Protein AF-Q8N9S3-2-F1 (afdb_monomer_lite)

Foldseek 3Di:
DADLFWDKDFDDWDDWDWDWDWDADPQDIDIWTWIWTKIKMWIATPPPRDIWIWIWTFHTPTPLDDLVRGDIDTGTDDDPRVVVSVVCVPVVSVVVSVVVVVVVVCVVPVVCVVVGDPPPDDDDDPPPPPDDDDDDDDDDDDDPPDDPQDKDKDKDKDKALDALQVVQCCQQPQVNVCQLLVFHKDHDNDAQDKIAGNPRQKIWGWNDDDRSAKTWIFIDGPPDPPPQTKIWIWGWDDDDSIIMIMIMITRHRPSCRVVVVCCCVPSNVVSNNVVVVVVVVVD

Secondary structure (DSSP, 8-state):
-B-SSEEEEEEEEEEEEEEEEEEEETTEEEEEEEEEEEEEEEEEETTT--EEEEEEEEEEEETTS-TTTS--EEEE-SSS-HHHHHHIIIIIHHHHHHHHHHHHHHHHHTTTTTTS---S------------------------------EEEEEEEEEESS-HHHHHHHHH-HHHHHHHHTS--EE--STT-EEEETTTTEEEEEEEEETTTEEEEEEEETTSPTT--EEEEEEEEEETTEEEEEEEEEEEEGGGHHHHHHIIIIIIIIHHHHHHHHHHH--

Radius of gyration: 23.9 Å; chains: 1; bounding box: 59×54×59 Å

pLDDT: mean 78.96, std 19.29, range [23.67, 98.44]

Sequence (283 aa):
MENEAGRCEISELKQVEGEASCNSRKGKLIFFYEWNIKLAWKGTVKESGAKHKGLIEIPSLSEENEINDTEVNVSKKKGDGEILKDLMRTTGTAKVREALGEYLKALKTEFTTGMILPTKAVATQELTLQRKLNENKLQASPVALGVRIPTVALHLTELFDTTVEQLYSIFTVKELVQKFSKSPAVLEAERGGKFQMFDGNISGEYVELVTNRKIIMKWRCRNWPEEHYATVELNFVPAPGQTELQLDCKGVPVCKEENMKFCWQKQHFEEIKGLLELTAQNA

Structure (mmCIF, N/CA/C/O backbone):
data_AF-Q8N9S3-2-F1
#
_entry.id   AF-Q8N9S3-2-F1
#
loop_
_atom_site.group_PDB
_atom_site.id
_atom_site.type_symbol
_atom_site.label_atom_id
_atom_site.label_alt_id
_atom_site.label_comp_id
_atom_site.label_asym_id
_atom_site.label_entity_id
_atom_site.label_seq_id
_atom_site.pdbx_PDB_ins_code
_atom_site.Cartn_x
_atom_site.Cartn_y
_atom_site.Cartn_z
_atom_site.occupancy
_atom_site.B_iso_or_equiv
_atom_site.auth_seq_id
_atom_site.auth_comp_id
_atom_site.auth_asym_id
_atom_site.auth_atom_id
_atom_site.pdbx_PDB_model_num
ATOM 1 N N . MET A 1 1 ? 27.860 20.503 -12.555 1.00 73.88 1 MET A N 1
ATOM 2 C CA . MET A 1 1 ? 28.766 19.451 -13.069 1.00 73.88 1 MET A CA 1
ATOM 3 C C . MET A 1 1 ? 29.205 19.826 -14.472 1.00 73.88 1 MET A C 1
ATOM 5 O O . MET A 1 1 ? 28.397 20.380 -15.206 1.00 73.88 1 MET A O 1
ATOM 9 N N . GLU A 1 2 ? 30.469 19.601 -14.816 1.00 76.62 2 GLU A N 1
ATOM 10 C CA . GLU A 1 2 ? 31.079 20.103 -16.052 1.00 76.62 2 GLU A CA 1
ATOM 11 C C . GLU A 1 2 ? 32.093 19.086 -16.584 1.00 76.62 2 GLU A C 1
ATOM 13 O O . GLU A 1 2 ? 32.853 18.518 -15.801 1.00 76.62 2 GLU A O 1
ATOM 18 N N . ASN A 1 3 ? 32.070 18.828 -17.889 1.00 76.25 3 ASN A N 1
ATOM 19 C CA . ASN A 1 3 ? 33.039 17.996 -18.600 1.00 76.25 3 ASN A CA 1
ATOM 20 C C . ASN A 1 3 ? 33.282 18.564 -20.015 1.00 76.25 3 ASN A C 1
ATOM 22 O O . ASN A 1 3 ? 32.830 19.664 -20.338 1.00 76.25 3 ASN A O 1
ATOM 26 N N . GLU A 1 4 ? 33.985 17.819 -20.872 1.00 75.69 4 GLU A N 1
ATOM 27 C CA . GLU A 1 4 ? 34.254 18.221 -22.263 1.00 75.69 4 GLU A CA 1
ATOM 28 C C . GLU A 1 4 ? 32.973 18.452 -23.081 1.00 75.69 4 GLU A C 1
ATOM 30 O O . GLU A 1 4 ? 32.917 19.381 -23.884 1.00 75.69 4 GLU A O 1
ATOM 35 N N . ALA A 1 5 ? 31.917 17.678 -22.814 1.00 74.44 5 ALA A N 1
ATOM 36 C CA . ALA A 1 5 ? 30.631 17.791 -23.496 1.00 74.44 5 ALA A CA 1
ATOM 37 C C . ALA A 1 5 ? 29.839 19.058 -23.129 1.00 74.44 5 ALA A C 1
ATOM 39 O O . ALA A 1 5 ? 29.099 19.606 -23.953 1.00 74.44 5 ALA A O 1
ATOM 40 N N . GLY A 1 6 ? 29.951 19.529 -21.887 1.00 82.81 6 GLY A N 1
ATOM 41 C CA . GLY A 1 6 ? 29.191 20.679 -21.420 1.00 82.81 6 GLY A CA 1
ATOM 42 C C . GLY A 1 6 ? 29.022 20.744 -19.913 1.00 82.81 6 GLY A C 1
ATOM 43 O O . GLY A 1 6 ? 29.652 20.026 -19.138 1.00 82.81 6 GLY A O 1
ATOM 44 N N . ARG A 1 7 ? 28.129 21.639 -19.496 1.00 85.56 7 ARG A N 1
ATOM 45 C CA . ARG A 1 7 ? 27.776 21.855 -18.095 1.00 85.56 7 ARG A CA 1
ATOM 46 C C . ARG A 1 7 ? 26.324 21.475 -17.869 1.00 85.56 7 ARG A C 1
ATOM 48 O O . ARG A 1 7 ? 25.455 22.000 -18.553 1.00 85.56 7 ARG A O 1
ATOM 55 N N . CYS A 1 8 ? 26.059 20.650 -16.863 1.00 86.44 8 CYS A N 1
ATOM 56 C CA . CYS A 1 8 ? 24.712 20.357 -16.375 1.00 86.44 8 CYS A CA 1
ATOM 57 C C . CYS A 1 8 ? 24.563 20.764 -14.905 1.00 86.44 8 CYS A C 1
ATOM 59 O O . CYS A 1 8 ? 25.517 20.714 -14.123 1.00 86.44 8 CYS A O 1
ATOM 61 N N . GLU A 1 9 ? 23.357 21.151 -14.513 1.00 89.00 9 GLU A N 1
ATOM 62 C CA . GLU A 1 9 ? 22.985 21.391 -13.122 1.00 89.00 9 GLU A CA 1
ATOM 63 C C . GLU A 1 9 ? 21.513 21.058 -12.876 1.00 89.00 9 GLU A C 1
ATOM 65 O O . GLU A 1 9 ? 20.664 21.206 -13.761 1.00 89.00 9 GLU A O 1
ATOM 70 N N . ILE A 1 10 ? 21.209 20.611 -11.657 1.00 88.50 10 ILE A N 1
ATOM 71 C CA . ILE A 1 10 ? 19.829 20.496 -11.189 1.00 88.50 10 ILE A CA 1
ATOM 72 C C . ILE A 1 10 ? 19.298 21.918 -11.011 1.00 88.50 10 ILE A C 1
ATOM 74 O O . ILE A 1 10 ? 19.903 22.727 -10.314 1.00 88.50 10 ILE A O 1
ATOM 78 N N . SER A 1 11 ? 18.204 22.244 -11.693 1.00 87.25 11 SER A N 1
ATOM 79 C CA . SER A 1 11 ? 17.616 23.580 -11.654 1.00 87.25 11 SER A CA 1
ATOM 80 C C . SER A 1 11 ? 16.568 23.734 -10.565 1.00 87.25 11 SER A C 1
ATOM 82 O O . SER A 1 11 ? 16.395 24.836 -10.061 1.00 87.25 11 SER A O 1
ATOM 84 N N . GLU A 1 12 ? 15.821 22.668 -10.272 1.00 88.56 12 GLU A N 1
ATOM 85 C CA . GLU A 1 12 ? 14.637 22.741 -9.417 1.00 88.56 12 GLU A CA 1
ATOM 86 C C . GLU A 1 12 ? 14.262 21.353 -8.880 1.00 88.56 12 GLU A C 1
ATOM 88 O O . GLU A 1 12 ? 14.284 20.369 -9.625 1.00 88.56 12 GLU A O 1
ATOM 93 N N . LEU A 1 13 ? 13.871 21.291 -7.605 1.00 88.06 13 LEU A N 1
ATOM 94 C CA . LEU A 1 13 ? 13.173 20.157 -7.001 1.00 88.06 13 LEU A CA 1
ATOM 95 C C . LEU A 1 13 ? 11.678 20.324 -7.288 1.00 88.06 13 LEU A C 1
ATOM 97 O O . LEU A 1 13 ? 11.022 21.157 -6.672 1.00 88.06 13 LEU A O 1
ATOM 101 N N . LYS A 1 14 ? 11.152 19.593 -8.273 1.00 85.31 14 LYS A N 1
ATOM 102 C CA . LYS A 1 14 ? 9.787 19.814 -8.769 1.00 85.31 14 LYS A CA 1
ATOM 103 C C . LYS A 1 14 ? 8.712 19.215 -7.883 1.00 85.31 14 LYS A C 1
ATOM 105 O O . LYS A 1 14 ? 7.641 19.794 -7.756 1.00 85.31 14 LYS A O 1
ATOM 110 N N . GLN A 1 15 ? 8.963 18.016 -7.382 1.00 81.38 15 GLN A N 1
ATOM 111 C CA . GLN A 1 15 ? 7.980 17.247 -6.637 1.00 81.38 15 GLN A CA 1
ATOM 112 C C . GLN A 1 15 ? 8.725 16.312 -5.693 1.00 81.38 15 GLN A C 1
ATOM 114 O O . GLN A 1 15 ? 9.659 15.629 -6.116 1.00 81.38 15 GLN A O 1
ATOM 119 N N . VAL A 1 16 ? 8.314 16.311 -4.431 1.00 86.00 16 VAL A N 1
ATOM 120 C CA . VAL A 1 16 ? 8.682 15.302 -3.440 1.00 86.00 16 VAL A CA 1
ATOM 121 C C . VAL A 1 16 ? 7.380 14.867 -2.805 1.00 86.00 16 VAL A C 1
ATOM 123 O O . VAL A 1 16 ? 6.752 15.641 -2.089 1.00 86.00 16 VAL A O 1
ATOM 126 N N . GLU A 1 17 ? 6.950 13.660 -3.136 1.00 76.00 17 GLU A N 1
ATOM 127 C CA . GLU A 1 17 ? 5.719 13.071 -2.621 1.00 76.00 17 GLU A CA 1
ATOM 128 C C . GLU A 1 17 ? 6.049 11.775 -1.917 1.00 76.00 17 GLU A C 1
ATOM 130 O O . GLU A 1 17 ? 6.818 10.967 -2.433 1.00 76.00 17 GLU A O 1
ATOM 135 N N . GLY A 1 18 ? 5.475 11.579 -0.741 1.00 79.69 18 GLY A N 1
ATOM 136 C CA . GLY A 1 18 ? 5.785 10.428 0.078 1.00 79.69 18 GLY A CA 1
ATOM 137 C C . GLY A 1 18 ? 5.756 10.756 1.554 1.00 79.69 18 GLY A C 1
ATOM 138 O O . GLY A 1 18 ? 5.367 11.853 1.962 1.00 79.69 18 GLY A O 1
ATOM 139 N N . GLU A 1 19 ? 6.188 9.788 2.342 1.00 76.56 19 GLU A N 1
ATOM 140 C CA . GLU A 1 19 ? 6.220 9.892 3.788 1.00 76.56 19 GLU A CA 1
ATOM 141 C C . GLU A 1 19 ? 7.500 9.280 4.345 1.00 76.56 19 GLU A C 1
ATOM 143 O O . GLU A 1 19 ? 8.068 8.343 3.783 1.00 76.56 19 GLU A O 1
ATOM 148 N N . ALA A 1 20 ? 7.956 9.830 5.468 1.00 79.00 20 ALA A N 1
ATOM 149 C CA . ALA A 1 20 ? 9.011 9.256 6.282 1.00 79.00 20 ALA A CA 1
ATOM 150 C C . ALA A 1 20 ? 8.548 9.226 7.740 1.00 79.00 20 ALA A C 1
ATOM 152 O O . ALA A 1 20 ? 8.107 10.236 8.287 1.00 79.00 20 ALA A O 1
ATOM 153 N N . SER A 1 21 ? 8.667 8.070 8.379 1.00 74.62 21 SER A N 1
ATOM 154 C CA . SER A 1 21 ? 8.373 7.850 9.787 1.00 74.62 21 SER A CA 1
ATOM 155 C C . SER A 1 21 ? 9.550 7.154 10.468 1.00 74.62 21 SER A C 1
ATOM 157 O O . SER A 1 21 ? 10.293 6.382 9.865 1.00 74.62 21 SER A O 1
ATOM 159 N N . CYS A 1 22 ? 9.745 7.455 11.748 1.00 74.19 22 CYS A N 1
ATOM 160 C CA . CYS A 1 22 ? 10.765 6.832 12.581 1.00 74.19 22 CYS A CA 1
ATOM 161 C C . CYS A 1 22 ? 10.102 6.340 13.864 1.00 74.19 22 CYS A C 1
ATOM 163 O O . CYS A 1 22 ? 9.411 7.102 14.541 1.00 74.19 22 CYS A O 1
ATOM 165 N N . ASN A 1 23 ? 10.289 5.063 14.189 1.00 70.19 23 ASN A N 1
ATOM 166 C CA . ASN A 1 23 ? 9.666 4.427 15.341 1.00 70.19 23 ASN A CA 1
ATOM 167 C C . ASN A 1 23 ? 10.715 3.768 16.243 1.00 70.19 23 ASN A C 1
ATOM 169 O O . ASN A 1 23 ? 11.644 3.126 15.759 1.00 70.19 23 ASN A O 1
ATOM 173 N N . SER A 1 24 ? 10.558 3.906 17.561 1.00 69.69 24 SER A N 1
ATOM 174 C CA . SER A 1 24 ? 11.456 3.314 18.557 1.00 69.69 24 SER A CA 1
ATOM 175 C C . SER A 1 24 ? 10.827 2.073 19.174 1.00 69.69 24 SER A C 1
ATOM 177 O O . SER A 1 24 ? 9.816 2.155 19.871 1.00 69.69 24 SER A O 1
ATOM 179 N N . ARG A 1 25 ? 11.439 0.904 18.960 1.00 70.88 25 ARG A N 1
ATOM 180 C CA . ARG A 1 25 ? 10.976 -0.370 19.520 1.00 70.88 25 ARG A CA 1
ATOM 181 C C . ARG A 1 25 ? 12.131 -1.146 20.133 1.00 70.88 25 ARG A C 1
ATOM 183 O O . ARG A 1 25 ? 13.096 -1.485 19.456 1.00 70.88 25 ARG A O 1
ATOM 190 N N . LYS A 1 26 ? 12.014 -1.481 21.426 1.00 76.38 26 LYS A N 1
ATOM 191 C CA . LYS A 1 26 ? 13.032 -2.241 22.184 1.00 76.38 26 LYS A CA 1
ATOM 192 C C . LYS A 1 26 ? 14.446 -1.638 22.056 1.00 76.38 26 LYS A C 1
ATOM 194 O O . LYS A 1 26 ? 15.422 -2.367 21.909 1.00 76.38 26 LYS A O 1
ATOM 199 N N . GLY A 1 27 ? 14.541 -0.306 22.064 1.00 66.50 27 GLY A N 1
ATOM 200 C CA . GLY A 1 27 ? 15.810 0.422 21.939 1.00 66.50 27 GLY A CA 1
ATOM 201 C C . GLY A 1 27 ? 16.394 0.473 20.523 1.00 66.50 27 GLY A C 1
ATOM 202 O O . GLY A 1 27 ? 17.508 0.958 20.356 1.00 66.50 27 GLY A O 1
ATOM 203 N N . LYS A 1 28 ? 15.670 -0.011 19.506 1.00 71.12 28 LYS A N 1
ATOM 204 C CA . LYS A 1 28 ? 16.051 0.108 18.095 1.00 71.12 28 LYS A CA 1
ATOM 205 C C . LYS A 1 28 ? 15.146 1.112 17.393 1.00 71.12 28 LYS A C 1
ATOM 207 O O . LYS A 1 28 ? 13.931 1.067 17.582 1.00 71.12 28 LYS A O 1
ATOM 212 N N . LEU A 1 29 ? 15.740 1.985 16.585 1.00 71.12 29 LEU A N 1
ATOM 213 C CA . LEU A 1 29 ? 14.998 2.866 15.689 1.00 71.12 29 LEU A CA 1
ATOM 214 C C . LEU A 1 29 ? 14.786 2.178 14.350 1.00 71.12 29 LEU A C 1
ATOM 216 O O . LEU A 1 29 ? 15.716 1.601 13.790 1.00 71.12 29 LEU A O 1
ATOM 220 N N . ILE A 1 30 ? 13.552 2.241 13.875 1.00 72.12 30 ILE A N 1
ATOM 221 C CA . ILE A 1 30 ? 13.107 1.682 12.608 1.00 72.12 30 ILE A CA 1
ATOM 222 C C . ILE A 1 30 ? 12.609 2.857 11.776 1.00 72.12 30 ILE A C 1
ATOM 224 O O . ILE A 1 30 ? 11.738 3.603 12.226 1.00 72.12 30 ILE A O 1
ATOM 228 N N . PHE A 1 31 ? 13.209 3.050 10.607 1.00 75.62 31 PHE A N 1
ATOM 229 C CA . PHE A 1 31 ? 12.925 4.177 9.729 1.00 75.62 31 PHE A CA 1
ATOM 230 C C . PHE A 1 31 ? 12.208 3.673 8.500 1.00 75.62 31 PHE A C 1
ATOM 232 O O . PHE A 1 31 ? 12.824 2.994 7.695 1.00 75.62 31 PHE A O 1
ATOM 239 N N . PHE A 1 32 ? 10.967 4.088 8.320 1.00 75.38 32 PHE A N 1
ATOM 240 C CA . PHE A 1 32 ? 10.224 3.807 7.107 1.00 75.38 32 PHE A CA 1
ATOM 241 C C . PHE A 1 32 ? 10.161 5.082 6.299 1.00 75.38 32 PHE A C 1
ATOM 243 O O . PHE A 1 32 ? 9.659 6.089 6.786 1.00 75.38 32 PHE A O 1
ATOM 250 N N . TYR A 1 33 ? 10.671 5.064 5.079 1.00 80.25 33 TYR A N 1
ATOM 251 C CA . TYR A 1 33 ? 10.485 6.168 4.154 1.00 80.25 33 TYR A CA 1
ATOM 252 C C . TYR A 1 33 ? 10.181 5.623 2.770 1.00 80.25 33 TYR A C 1
ATOM 254 O O . TYR A 1 33 ? 10.751 4.616 2.353 1.00 80.25 33 TYR A O 1
ATOM 262 N N . GLU A 1 34 ? 9.288 6.305 2.071 1.00 77.75 34 GLU A N 1
ATOM 263 C CA . GLU A 1 34 ? 9.035 6.103 0.654 1.00 77.75 34 GLU A CA 1
ATOM 264 C C . GLU A 1 34 ? 8.865 7.474 0.012 1.00 77.75 34 GLU A C 1
ATOM 266 O O . GLU A 1 34 ? 7.953 8.215 0.365 1.00 77.75 34 GLU A O 1
ATOM 271 N N . TRP A 1 35 ? 9.753 7.816 -0.920 1.00 81.81 35 TRP A N 1
ATOM 272 C CA . TRP A 1 35 ? 9.739 9.088 -1.631 1.00 81.81 35 TRP A CA 1
ATOM 273 C C . TRP A 1 35 ? 9.673 8.879 -3.141 1.00 81.81 35 TRP A C 1
ATOM 275 O O . TRP A 1 35 ? 10.462 8.143 -3.727 1.00 81.81 35 TRP A O 1
ATOM 285 N N . ASN A 1 36 ? 8.778 9.613 -3.787 1.00 80.44 36 ASN A N 1
ATOM 286 C CA . ASN A 1 36 ? 8.753 9.842 -5.220 1.00 80.44 36 ASN A CA 1
ATOM 287 C C . ASN A 1 36 ? 9.303 11.241 -5.484 1.00 80.44 36 ASN A C 1
ATOM 289 O O . ASN A 1 36 ? 8.668 12.248 -5.157 1.00 80.44 36 ASN A O 1
ATOM 293 N N . ILE A 1 37 ? 10.502 11.306 -6.062 1.00 87.31 37 ILE A N 1
ATOM 294 C CA . ILE A 1 37 ? 11.222 12.565 -6.266 1.00 87.31 37 ILE A CA 1
ATOM 295 C C . ILE A 1 37 ? 11.300 12.867 -7.757 1.00 87.31 37 ILE A C 1
ATOM 297 O O . ILE A 1 37 ? 11.745 12.038 -8.551 1.00 87.31 37 ILE A O 1
ATOM 301 N N . LYS A 1 38 ? 10.923 14.087 -8.141 1.00 86.31 38 LYS A N 1
ATOM 302 C CA . LYS A 1 38 ? 11.133 14.617 -9.492 1.00 86.31 38 LYS A CA 1
ATOM 303 C C . LYS A 1 38 ? 12.010 15.859 -9.437 1.00 86.31 38 LYS A C 1
ATOM 305 O O . LYS A 1 38 ? 11.672 16.847 -8.786 1.00 86.31 38 LYS A O 1
ATOM 310 N N . LEU A 1 39 ? 13.113 15.837 -10.174 1.00 91.00 39 LEU A N 1
ATOM 311 C CA . LEU A 1 39 ? 14.061 16.944 -10.300 1.00 91.00 39 LEU A CA 1
ATOM 312 C C . LEU A 1 39 ? 14.060 17.449 -11.737 1.00 91.00 39 LEU A C 1
ATOM 314 O O . LEU A 1 39 ? 14.119 16.659 -12.674 1.00 91.00 39 LEU A O 1
ATOM 318 N N . ALA A 1 40 ? 14.060 18.760 -11.938 1.00 90.06 40 ALA A N 1
ATOM 319 C CA . ALA A 1 40 ? 14.380 19.333 -13.237 1.00 90.06 40 ALA A CA 1
ATOM 320 C C . ALA A 1 40 ? 15.877 19.628 -13.314 1.00 90.06 40 ALA A C 1
ATOM 322 O O . ALA A 1 40 ? 16.463 20.169 -12.376 1.00 90.06 40 ALA A O 1
ATOM 323 N N . TRP A 1 41 ? 16.485 19.323 -14.455 1.00 91.06 41 TRP A N 1
ATOM 324 C CA . TRP A 1 41 ? 17.868 19.689 -14.742 1.00 91.06 41 TRP A CA 1
ATOM 325 C C . TRP A 1 41 ? 17.945 20.540 -16.003 1.00 91.06 41 TRP A C 1
ATOM 327 O O . TRP A 1 41 ? 17.102 20.450 -16.902 1.00 91.06 41 TRP A O 1
ATOM 337 N N . LYS A 1 42 ? 18.968 21.386 -16.066 1.00 89.06 42 LYS A N 1
ATOM 338 C CA . LYS A 1 42 ? 19.308 22.195 -17.235 1.00 89.06 42 LYS A CA 1
ATOM 339 C C . LYS A 1 42 ? 20.790 22.032 -17.542 1.00 89.06 42 LYS A C 1
ATOM 341 O O . LYS A 1 42 ? 21.600 21.859 -16.635 1.00 89.06 42 LYS A O 1
ATOM 346 N N . GLY A 1 43 ? 21.146 22.086 -18.815 1.00 87.88 43 GLY A N 1
ATOM 347 C CA . GLY A 1 43 ? 22.536 22.006 -19.233 1.00 87.88 43 GLY A CA 1
ATOM 348 C C . GLY A 1 43 ? 22.812 22.807 -20.490 1.00 87.88 43 GLY A C 1
ATOM 349 O O . GLY A 1 43 ? 21.888 23.154 -21.222 1.00 87.88 43 GLY A O 1
ATOM 350 N N . THR A 1 44 ? 24.082 23.105 -20.717 1.00 86.19 44 THR A N 1
ATOM 351 C CA . THR A 1 44 ? 24.579 23.858 -21.865 1.00 86.19 44 THR A CA 1
ATOM 352 C C . THR A 1 44 ? 25.704 23.065 -22.517 1.00 86.19 44 THR A C 1
ATOM 354 O O . THR A 1 44 ? 26.662 22.694 -21.834 1.00 86.19 44 THR A O 1
ATOM 357 N N . VAL A 1 45 ? 25.593 22.807 -23.820 1.00 84.62 45 VAL A N 1
ATOM 358 C CA . VAL A 1 45 ? 26.638 22.142 -24.616 1.00 84.62 45 VAL A CA 1
ATOM 359 C C . VAL A 1 45 ? 27.790 23.118 -24.846 1.00 84.62 45 VAL A C 1
ATOM 361 O O . VAL A 1 45 ? 27.551 24.269 -25.211 1.00 84.62 45 VAL A O 1
ATOM 364 N N . LYS A 1 46 ? 29.035 22.677 -24.637 1.00 79.56 46 LYS A N 1
ATOM 365 C CA . LYS A 1 46 ? 30.213 23.560 -24.703 1.00 79.56 46 LYS A CA 1
ATOM 366 C C . LYS A 1 46 ? 30.507 24.063 -26.119 1.00 79.56 46 LYS A C 1
ATOM 368 O O . LYS A 1 46 ? 30.833 25.232 -26.284 1.00 79.56 46 LYS A O 1
ATOM 373 N N . GLU A 1 47 ? 30.351 23.202 -27.123 1.00 76.81 47 GLU A N 1
ATOM 374 C CA . GLU A 1 47 ? 30.674 23.519 -28.522 1.00 76.81 47 GLU A CA 1
ATOM 375 C C . GLU A 1 47 ? 29.622 24.401 -29.206 1.00 76.81 47 GLU A C 1
ATOM 377 O O . GLU A 1 47 ? 29.971 25.309 -29.954 1.00 76.81 47 GLU A O 1
ATOM 382 N N . SER A 1 48 ? 28.333 24.166 -28.942 1.00 76.12 48 SER A N 1
ATOM 383 C CA . SER A 1 48 ? 27.236 24.883 -29.611 1.00 76.12 48 SER A CA 1
ATOM 384 C C . SER A 1 48 ? 26.601 25.988 -28.764 1.00 76.12 48 SER A C 1
ATOM 386 O O . SER A 1 48 ? 25.809 26.776 -29.277 1.00 76.12 48 SER A O 1
ATOM 388 N N . GLY A 1 49 ? 26.870 26.032 -27.454 1.00 78.88 49 GLY A N 1
ATOM 389 C CA . GLY A 1 49 ? 26.159 26.903 -26.513 1.00 78.88 49 GLY A CA 1
ATOM 390 C C . GLY A 1 49 ? 24.673 26.551 -26.339 1.00 78.88 49 GLY A C 1
ATOM 391 O O . GLY A 1 49 ? 23.939 27.286 -25.670 1.00 78.88 49 GLY A O 1
ATOM 392 N N . ALA A 1 50 ? 24.209 25.443 -26.929 1.00 82.75 50 ALA A N 1
ATOM 393 C CA . ALA A 1 50 ? 22.809 25.042 -26.904 1.00 82.75 50 ALA A CA 1
ATOM 394 C C . ALA A 1 50 ? 22.374 24.658 -25.485 1.00 82.75 50 ALA A C 1
ATOM 396 O O . ALA A 1 50 ? 23.039 23.876 -24.799 1.00 82.75 50 ALA A O 1
ATOM 397 N N . LYS A 1 51 ? 21.245 25.222 -25.039 1.00 84.31 51 LYS A N 1
ATOM 398 C CA . LYS A 1 51 ? 20.670 24.978 -23.711 1.00 84.31 51 LYS A CA 1
ATOM 399 C C . LYS A 1 51 ? 19.592 23.907 -23.785 1.00 84.31 51 LYS A C 1
ATOM 401 O O . LYS A 1 51 ? 18.603 24.059 -24.497 1.00 84.31 51 LYS A O 1
ATOM 406 N N . HIS A 1 52 ? 19.730 22.883 -22.958 1.00 85.94 52 HIS A N 1
ATOM 407 C CA . HIS A 1 52 ? 18.779 21.788 -22.837 1.00 85.94 52 HIS A CA 1
ATOM 408 C C . HIS A 1 52 ? 18.209 21.719 -21.429 1.00 85.94 52 HIS A C 1
ATOM 410 O O . HIS A 1 52 ? 18.798 22.201 -20.461 1.00 85.94 52 HIS A O 1
ATOM 416 N N . LYS A 1 53 ? 17.026 21.120 -21.327 1.00 87.06 53 LYS A N 1
ATOM 417 C CA . LYS A 1 53 ? 16.357 20.831 -20.062 1.00 87.06 53 LYS A CA 1
ATOM 418 C C . LYS A 1 53 ? 15.892 19.384 -20.066 1.00 87.06 53 LYS A C 1
ATOM 420 O O . LYS A 1 53 ? 15.523 18.852 -21.115 1.00 87.06 53 LYS A O 1
ATOM 425 N N . GLY A 1 54 ? 15.829 18.783 -18.894 1.00 87.88 54 GLY A N 1
ATOM 426 C CA . GLY A 1 54 ? 15.286 17.448 -18.716 1.00 87.88 54 GLY A CA 1
ATOM 427 C C . GLY A 1 54 ? 14.721 17.245 -17.321 1.00 87.88 54 GLY A C 1
ATOM 428 O O . GLY A 1 54 ? 14.591 18.195 -16.544 1.00 87.88 54 GLY A O 1
ATOM 429 N N . LEU A 1 55 ? 14.343 16.004 -17.045 1.00 88.75 55 LEU A N 1
ATOM 430 C CA . LEU A 1 55 ? 13.755 15.579 -15.786 1.00 88.75 55 LEU A CA 1
ATOM 431 C C . LEU A 1 55 ? 14.529 14.364 -15.270 1.00 88.75 55 LEU A C 1
ATOM 433 O O . LEU A 1 55 ? 14.965 13.527 -16.057 1.00 88.75 55 LEU A O 1
ATOM 437 N N . ILE A 1 56 ? 14.721 14.292 -13.963 1.00 89.38 56 ILE A N 1
ATOM 438 C CA . ILE A 1 56 ? 15.152 13.089 -13.261 1.00 89.38 56 ILE A CA 1
ATOM 439 C C . ILE A 1 56 ? 13.981 12.656 -12.398 1.00 89.38 56 ILE A C 1
ATOM 441 O O . ILE A 1 56 ? 13.451 13.468 -11.642 1.00 89.38 56 ILE A O 1
ATOM 445 N N . GLU A 1 57 ? 13.588 11.400 -12.518 1.00 82.12 57 GLU A N 1
ATOM 446 C CA . GLU A 1 57 ? 12.547 10.794 -11.700 1.00 82.12 57 GLU A CA 1
ATOM 447 C C . GLU A 1 57 ? 13.167 9.661 -10.891 1.00 82.12 57 GLU A C 1
ATOM 449 O O . GLU A 1 57 ? 13.883 8.817 -11.430 1.00 82.12 57 GLU A O 1
ATOM 454 N N . ILE A 1 58 ? 12.913 9.679 -9.590 1.00 85.88 58 ILE A N 1
ATOM 455 C CA . ILE A 1 58 ? 13.370 8.676 -8.634 1.00 85.88 58 ILE A CA 1
ATOM 456 C C . ILE A 1 58 ? 12.098 8.094 -8.020 1.00 85.88 58 ILE A C 1
ATOM 458 O O . ILE A 1 58 ? 11.577 8.657 -7.049 1.00 85.88 58 ILE A O 1
ATOM 462 N N . PRO A 1 59 ? 11.512 7.070 -8.661 1.00 76.19 59 PRO A N 1
ATOM 463 C CA . PRO A 1 59 ? 10.315 6.424 -8.151 1.00 76.19 59 PRO A CA 1
ATOM 464 C C . PRO A 1 59 ? 10.666 5.562 -6.932 1.00 76.19 59 PRO A C 1
ATOM 466 O O . PRO A 1 59 ? 11.674 4.858 -6.938 1.00 76.19 59 PRO A O 1
ATOM 469 N N . SER A 1 60 ? 9.827 5.615 -5.896 1.00 73.81 60 SER A N 1
ATOM 470 C CA . SER A 1 60 ? 9.898 4.728 -4.723 1.00 73.81 60 SER A CA 1
ATOM 471 C C . SER A 1 60 ? 11.290 4.607 -4.071 1.00 73.81 60 SER A C 1
ATOM 473 O O . SER A 1 60 ? 11.751 3.507 -3.746 1.00 73.81 60 SER A O 1
ATOM 475 N N . LEU A 1 61 ? 11.962 5.740 -3.826 1.00 79.69 61 LEU A N 1
ATOM 476 C CA . LEU A 1 61 ? 13.133 5.771 -2.947 1.00 79.69 61 LEU A CA 1
ATOM 477 C C . LEU A 1 61 ? 12.703 5.320 -1.550 1.00 79.69 61 LEU A C 1
ATOM 479 O O . LEU A 1 61 ? 11.959 6.030 -0.877 1.00 79.69 61 LEU A O 1
ATOM 483 N N . SER A 1 62 ? 13.190 4.164 -1.115 1.00 75.38 62 SER A N 1
ATOM 484 C CA . SER A 1 62 ? 12.791 3.551 0.148 1.00 75.38 62 SER A CA 1
ATOM 485 C C . SER A 1 62 ? 13.957 2.864 0.847 1.00 75.38 62 SER A C 1
ATOM 487 O O . SER A 1 62 ? 15.011 2.652 0.251 1.00 75.38 62 SER A O 1
ATOM 489 N N . GLU A 1 63 ? 13.748 2.513 2.116 1.00 70.38 63 GLU A N 1
ATOM 490 C CA . GLU A 1 63 ? 14.661 1.717 2.953 1.00 70.38 63 GLU A CA 1
ATOM 491 C C . GLU A 1 63 ? 15.118 0.411 2.292 1.00 70.38 63 GLU A C 1
ATOM 493 O O . GLU A 1 63 ? 16.213 -0.073 2.579 1.00 70.38 63 GLU A O 1
ATOM 498 N N . GLU A 1 64 ? 14.274 -0.154 1.432 1.00 60.38 64 GLU A N 1
ATOM 499 C CA . GLU A 1 64 ? 14.442 -1.497 0.890 1.00 60.38 64 GLU A CA 1
ATOM 500 C C . GLU A 1 64 ? 15.497 -1.591 -0.213 1.00 60.38 64 GLU A C 1
ATOM 502 O O . GLU A 1 64 ? 16.031 -2.674 -0.451 1.00 60.38 64 GLU A O 1
ATOM 507 N N . ASN A 1 65 ? 15.798 -0.472 -0.873 1.00 62.25 65 ASN A N 1
ATOM 508 C CA . ASN A 1 65 ? 16.776 -0.421 -1.948 1.00 62.25 65 ASN A CA 1
ATOM 509 C C . ASN A 1 65 ? 18.062 0.214 -1.425 1.00 62.25 65 ASN A C 1
ATOM 511 O O . ASN A 1 65 ? 18.047 1.307 -0.849 1.00 62.25 65 ASN A O 1
ATOM 515 N N . GLU A 1 66 ? 19.203 -0.438 -1.664 1.00 66.88 66 GLU A N 1
ATOM 516 C CA . GLU A 1 66 ? 20.468 0.269 -1.532 1.00 66.88 66 GLU A CA 1
ATOM 517 C C . GLU A 1 66 ? 20.463 1.462 -2.484 1.00 66.88 66 GLU A C 1
ATOM 519 O O . GLU A 1 66 ? 19.906 1.419 -3.578 1.00 66.88 66 GLU A O 1
ATOM 524 N N . ILE A 1 67 ? 21.138 2.539 -2.100 1.00 70.31 67 ILE A N 1
ATOM 525 C CA . ILE A 1 67 ? 21.150 3.764 -2.903 1.00 70.31 67 ILE A CA 1
ATOM 526 C C . ILE A 1 67 ? 21.703 3.566 -4.320 1.00 70.31 67 ILE A C 1
ATOM 528 O O . ILE A 1 67 ? 21.428 4.348 -5.234 1.00 70.31 67 ILE A O 1
ATOM 532 N N . ASN A 1 68 ? 22.501 2.509 -4.480 1.00 67.81 68 ASN A N 1
ATOM 533 C CA . ASN A 1 68 ? 23.065 2.057 -5.740 1.00 67.81 68 ASN A CA 1
ATOM 534 C C . ASN A 1 68 ? 22.022 1.350 -6.616 1.00 67.81 68 ASN A C 1
ATOM 536 O O . ASN A 1 68 ? 22.062 1.521 -7.835 1.00 67.81 68 ASN A O 1
ATOM 540 N N . ASP A 1 69 ? 21.083 0.634 -5.994 1.00 69.56 69 ASP A N 1
ATOM 541 C CA . ASP A 1 69 ? 19.985 -0.085 -6.645 1.00 69.56 69 ASP A CA 1
ATOM 542 C C . ASP A 1 69 ? 18.783 0.822 -6.925 1.00 69.56 69 ASP A C 1
ATOM 544 O O . ASP A 1 69 ? 17.954 0.501 -7.775 1.00 69.56 69 ASP A O 1
ATOM 548 N N . THR A 1 70 ? 18.700 1.984 -6.264 1.00 70.25 70 THR A N 1
ATOM 549 C CA . THR A 1 70 ? 17.670 2.985 -6.547 1.00 70.25 70 THR A CA 1
ATOM 550 C C . THR A 1 70 ? 17.680 3.371 -8.026 1.00 70.25 70 THR A C 1
ATOM 552 O O . THR A 1 70 ? 18.680 3.859 -8.581 1.00 70.25 70 THR A O 1
ATOM 555 N N . GLU A 1 71 ? 16.521 3.184 -8.653 1.00 72.25 71 GLU A N 1
ATOM 556 C CA . GLU A 1 71 ? 16.278 3.541 -10.039 1.00 72.25 71 GLU A CA 1
ATOM 557 C C . GLU A 1 71 ? 16.256 5.067 -10.190 1.00 72.25 71 GLU A C 1
ATOM 559 O O . GLU A 1 71 ? 15.501 5.778 -9.526 1.00 72.25 71 GLU A O 1
ATOM 564 N N . VAL A 1 72 ? 17.116 5.588 -11.065 1.00 81.19 72 VAL A N 1
ATOM 565 C CA . VAL A 1 72 ? 17.197 7.020 -11.366 1.00 81.19 72 VAL A CA 1
ATOM 566 C C . VAL A 1 72 ? 16.962 7.194 -12.857 1.00 81.19 72 VAL A C 1
ATOM 568 O O . VAL A 1 72 ? 17.848 6.972 -13.686 1.00 81.19 72 VAL A O 1
ATOM 571 N N . ASN A 1 73 ? 15.743 7.594 -13.198 1.00 79.75 73 ASN A N 1
ATOM 572 C CA . ASN A 1 73 ? 15.302 7.746 -14.572 1.00 79.75 73 ASN A CA 1
ATOM 573 C C . ASN A 1 73 ? 15.609 9.150 -15.077 1.00 79.75 73 ASN A C 1
ATOM 575 O O . ASN A 1 73 ? 14.977 10.129 -14.687 1.00 79.75 73 ASN A O 1
ATOM 579 N N . VAL A 1 74 ? 16.594 9.257 -15.969 1.00 82.81 74 VAL A N 1
ATOM 580 C CA . VAL 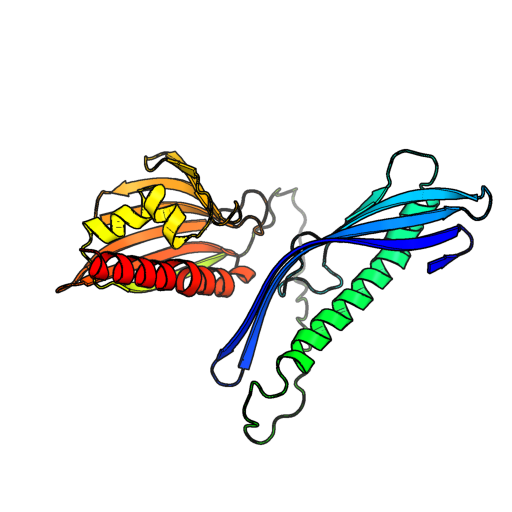A 1 74 ? 17.006 10.528 -16.573 1.00 82.81 74 VAL A CA 1
ATOM 581 C C . VAL A 1 74 ? 16.371 10.680 -17.951 1.00 82.81 74 VAL A C 1
ATOM 583 O O . VAL A 1 74 ? 16.702 9.965 -18.898 1.00 82.81 74 VAL A O 1
ATOM 586 N N . SER A 1 75 ? 15.499 11.672 -18.092 1.00 81.19 75 SER A N 1
ATOM 587 C CA . SER A 1 75 ? 14.883 12.053 -19.359 1.00 81.19 75 SER A CA 1
ATOM 588 C C . SER A 1 75 ? 15.302 13.460 -19.793 1.00 81.19 75 SER A C 1
ATOM 590 O O . SER A 1 75 ? 15.728 14.302 -18.997 1.00 81.19 75 SER A O 1
ATOM 592 N N . LYS A 1 76 ? 15.196 13.725 -21.097 1.00 80.44 76 LYS A N 1
ATOM 593 C CA . LYS A 1 76 ? 15.530 15.001 -21.742 1.00 80.44 76 LYS A CA 1
ATOM 594 C C . LYS A 1 76 ? 14.314 15.483 -22.532 1.00 80.44 76 LYS A C 1
ATOM 596 O O . LYS A 1 76 ? 13.639 14.678 -23.171 1.00 80.44 76 LYS A O 1
ATOM 601 N N . LYS A 1 77 ? 14.042 16.790 -22.533 1.00 71.94 77 LYS A N 1
ATOM 602 C CA . LYS A 1 77 ? 13.050 17.378 -23.451 1.00 71.94 77 LYS A CA 1
ATOM 603 C C . LYS A 1 77 ? 13.561 17.326 -24.904 1.00 71.94 77 LYS A C 1
ATOM 605 O O . LYS A 1 77 ? 14.767 17.259 -25.134 1.00 71.94 77 LYS A O 1
ATOM 610 N N . LYS A 1 78 ? 12.644 17.340 -25.884 1.00 67.00 78 LYS A N 1
ATOM 611 C CA . LYS A 1 78 ? 12.956 17.262 -27.331 1.00 67.00 78 LYS A CA 1
ATOM 612 C C . LYS A 1 78 ? 14.053 18.268 -27.746 1.00 67.00 78 LYS A C 1
ATOM 614 O O . LYS A 1 78 ? 14.013 19.413 -27.301 1.00 67.00 78 LYS A O 1
ATOM 619 N N . GLY A 1 79 ? 14.993 17.838 -28.600 1.00 63.19 79 GLY A N 1
ATOM 620 C CA . GLY A 1 79 ? 16.084 18.656 -29.167 1.00 63.19 79 GLY A CA 1
ATOM 621 C C . GLY A 1 79 ? 17.438 17.927 -29.245 1.00 63.19 79 GLY A C 1
ATOM 622 O O . GLY A 1 79 ? 17.596 16.862 -28.647 1.00 63.19 79 GLY A O 1
ATOM 623 N N . ASP A 1 80 ? 18.420 18.510 -29.938 1.00 66.50 80 ASP A N 1
ATOM 624 C CA . ASP A 1 80 ? 19.760 17.933 -30.158 1.00 66.50 80 ASP A CA 1
ATOM 625 C C . ASP A 1 80 ? 20.665 18.102 -28.936 1.00 66.50 80 ASP A C 1
ATOM 627 O O . ASP A 1 80 ? 21.216 19.165 -28.703 1.00 66.50 80 ASP A O 1
ATOM 631 N N . GLY A 1 81 ? 20.800 17.061 -28.116 1.00 67.88 81 GLY A N 1
ATOM 632 C CA . GLY A 1 81 ? 21.552 17.156 -26.858 1.00 67.88 81 GLY A CA 1
ATOM 633 C C . GLY A 1 81 ? 21.695 15.831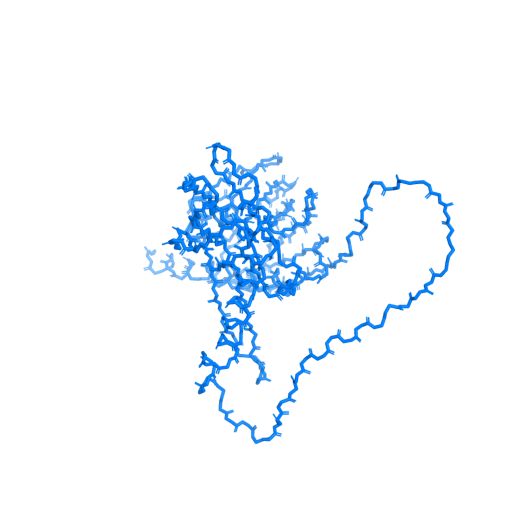 -26.118 1.00 67.88 81 GLY A C 1
ATOM 634 O O . GLY A 1 81 ? 21.657 15.814 -24.890 1.00 67.88 81 GLY A O 1
ATOM 635 N N . GLU A 1 82 ? 21.761 14.708 -26.845 1.00 76.31 82 GLU A N 1
ATOM 636 C CA . GLU A 1 82 ? 21.969 13.373 -26.243 1.00 76.31 82 GLU A CA 1
ATOM 637 C C . GLU A 1 82 ? 23.244 13.329 -25.388 1.00 76.31 82 GLU A C 1
ATOM 639 O O . GLU A 1 82 ? 23.232 12.760 -24.304 1.00 76.31 82 GLU A O 1
ATOM 644 N N . ILE A 1 83 ? 24.283 14.072 -25.778 1.00 80.50 83 ILE A N 1
ATOM 645 C CA . ILE A 1 83 ? 25.547 14.158 -25.035 1.00 80.50 83 ILE A CA 1
ATOM 646 C C . ILE A 1 83 ? 25.330 14.647 -23.583 1.00 80.50 83 ILE A C 1
ATOM 648 O O . ILE A 1 83 ? 25.918 14.117 -22.640 1.00 80.50 83 ILE A O 1
ATOM 652 N N . LEU A 1 84 ? 24.431 15.618 -23.361 1.00 82.38 84 LEU A N 1
ATOM 653 C CA . LEU A 1 84 ? 24.099 16.092 -22.007 1.00 82.38 84 LEU A CA 1
ATOM 654 C C . LEU A 1 84 ? 23.245 15.087 -21.225 1.00 82.38 84 LEU A C 1
ATOM 656 O O . LEU A 1 84 ? 23.320 15.040 -19.997 1.00 82.38 84 LEU A O 1
ATOM 660 N N . LYS A 1 85 ? 22.425 14.293 -21.922 1.00 80.31 85 LYS A N 1
ATOM 661 C CA . LYS A 1 85 ? 21.626 13.228 -21.308 1.00 80.31 85 LYS A CA 1
ATOM 662 C C . LYS A 1 85 ? 22.536 12.115 -20.795 1.00 80.31 85 LYS A C 1
ATOM 664 O O . LYS A 1 85 ? 22.355 11.692 -19.658 1.00 80.31 85 LYS A O 1
ATOM 669 N N . ASP A 1 86 ? 23.538 11.706 -21.570 1.00 82.56 86 ASP A N 1
ATOM 670 C CA . ASP A 1 86 ? 24.521 10.698 -21.152 1.00 82.56 86 ASP A CA 1
ATOM 671 C C . ASP A 1 86 ? 25.370 11.187 -19.975 1.00 82.56 86 ASP A C 1
ATOM 673 O O . ASP A 1 86 ? 25.591 10.453 -19.007 1.00 82.56 86 ASP A O 1
ATOM 677 N N . LEU A 1 87 ? 25.755 12.466 -19.989 1.00 83.81 87 LEU A N 1
ATOM 678 C CA . LEU A 1 87 ? 26.413 13.122 -18.861 1.00 83.81 87 LEU A CA 1
ATOM 679 C C . LEU A 1 87 ? 25.545 13.096 -17.585 1.00 83.81 87 LEU A C 1
ATOM 681 O O . LEU A 1 87 ? 26.029 12.775 -16.498 1.00 83.81 87 LEU A O 1
ATOM 685 N N . MET A 1 88 ? 24.249 13.393 -17.697 1.00 84.88 88 MET A N 1
ATOM 686 C CA . MET A 1 88 ? 23.318 13.320 -16.565 1.00 84.88 88 MET A CA 1
ATOM 687 C C . MET A 1 88 ? 23.043 11.883 -16.107 1.00 84.88 88 MET A C 1
ATOM 689 O O . MET A 1 88 ? 22.901 11.637 -14.910 1.00 84.88 88 MET A O 1
ATOM 693 N N . ARG A 1 89 ? 23.014 10.919 -17.028 1.00 82.69 89 ARG A N 1
ATOM 694 C CA . ARG A 1 89 ? 22.826 9.495 -16.720 1.00 82.69 89 ARG A CA 1
ATOM 695 C C . ARG A 1 89 ? 24.022 8.891 -15.985 1.00 82.69 89 ARG A C 1
ATOM 697 O O . ARG A 1 89 ? 23.853 7.976 -15.191 1.00 82.69 89 ARG A O 1
ATOM 704 N N . THR A 1 90 ? 25.219 9.408 -16.229 1.00 83.81 90 THR A N 1
ATOM 705 C CA . THR A 1 90 ? 26.453 8.937 -15.594 1.00 83.81 90 THR A CA 1
ATOM 706 C C . THR A 1 90 ? 26.779 9.781 -14.362 1.00 83.81 90 THR A C 1
ATOM 708 O O . THR A 1 90 ? 26.385 9.452 -13.243 1.00 83.81 90 THR A O 1
ATOM 711 N N . THR A 1 91 ? 27.450 10.913 -14.555 1.00 84.75 91 THR A N 1
ATOM 712 C CA . THR A 1 91 ? 27.924 11.784 -13.475 1.00 84.75 91 THR A CA 1
ATOM 713 C C . THR A 1 91 ? 26.775 12.441 -12.708 1.00 84.75 91 THR A C 1
ATOM 715 O O . THR A 1 91 ? 26.860 12.588 -11.490 1.00 84.75 91 THR A O 1
ATOM 718 N N . GLY A 1 92 ? 25.689 12.819 -13.390 1.00 85.06 92 GLY A N 1
ATOM 719 C CA . GLY A 1 92 ? 24.529 13.434 -12.731 1.00 85.06 92 GLY A CA 1
ATOM 720 C C . GLY A 1 92 ? 23.837 12.473 -11.772 1.00 85.06 92 GLY A C 1
ATOM 721 O O . GLY A 1 92 ? 23.570 12.822 -10.626 1.00 85.06 92 GLY A O 1
ATOM 722 N N . THR A 1 93 ? 23.635 11.235 -12.211 1.00 85.94 93 THR A N 1
ATOM 723 C CA . THR A 1 93 ? 23.041 10.176 -11.395 1.00 85.94 93 THR A CA 1
ATOM 724 C C . THR A 1 93 ? 23.930 9.832 -10.200 1.00 85.94 93 THR A C 1
ATOM 726 O O . THR A 1 93 ? 23.420 9.675 -9.095 1.00 85.94 93 THR A O 1
ATOM 729 N N . ALA A 1 94 ? 25.256 9.803 -10.376 1.00 86.19 94 ALA A N 1
ATOM 730 C CA . ALA A 1 94 ? 26.190 9.624 -9.263 1.00 86.19 94 ALA A CA 1
ATOM 731 C C . ALA A 1 94 ? 26.061 10.737 -8.205 1.00 86.19 94 A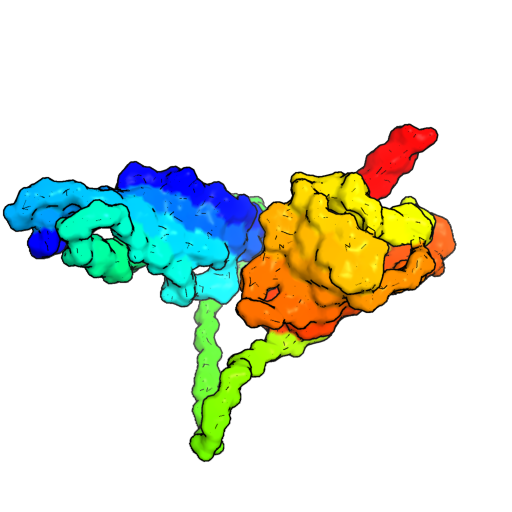LA A C 1
ATOM 733 O O . ALA A 1 94 ? 25.992 10.443 -7.016 1.00 86.19 94 ALA A O 1
ATOM 734 N N . LYS A 1 95 ? 25.949 12.005 -8.629 1.00 86.50 95 LYS A N 1
ATOM 735 C CA . LYS A 1 95 ? 25.739 13.146 -7.719 1.00 86.50 95 LYS A CA 1
ATOM 736 C C . LYS A 1 95 ? 24.385 13.124 -7.016 1.00 86.50 95 LYS A C 1
ATOM 738 O O . LYS A 1 95 ? 24.304 13.469 -5.843 1.00 86.50 95 LYS A O 1
ATOM 743 N N . VAL A 1 96 ? 23.331 12.711 -7.714 1.00 87.69 96 VAL A N 1
ATOM 744 C CA . VAL A 1 96 ? 22.011 12.522 -7.103 1.00 87.69 96 VAL A CA 1
ATOM 745 C C . VAL A 1 96 ? 22.083 11.436 -6.031 1.00 87.69 96 VAL A C 1
ATOM 747 O O . VAL A 1 96 ? 21.638 11.672 -4.915 1.00 87.69 96 VAL A O 1
ATOM 750 N N . ARG A 1 97 ? 22.707 10.288 -6.322 1.00 84.56 97 ARG A N 1
ATOM 751 C CA . ARG A 1 97 ? 22.894 9.212 -5.336 1.00 84.56 97 ARG A CA 1
ATOM 752 C C . ARG A 1 97 ? 23.726 9.650 -4.134 1.00 84.56 97 ARG A C 1
ATOM 754 O O . ARG A 1 97 ? 23.371 9.309 -3.016 1.00 84.56 97 ARG A O 1
ATOM 761 N N . GLU A 1 98 ? 24.779 10.435 -4.344 1.00 87.00 98 GLU A N 1
ATOM 762 C CA . GLU A 1 98 ? 25.576 11.020 -3.257 1.00 87.00 98 GLU A CA 1
ATOM 763 C C . GLU A 1 98 ? 24.700 11.870 -2.320 1.00 87.00 98 GLU A C 1
ATOM 765 O O . GLU A 1 98 ? 24.679 11.624 -1.116 1.00 87.00 98 GLU A O 1
ATOM 770 N N . ALA A 1 99 ? 23.891 12.783 -2.872 1.00 86.94 99 ALA A N 1
ATOM 771 C CA . ALA A 1 99 ? 22.989 13.637 -2.094 1.00 86.94 99 ALA A CA 1
ATOM 772 C C . ALA A 1 99 ? 21.887 12.845 -1.369 1.00 86.94 99 ALA A C 1
ATOM 774 O O . ALA A 1 99 ? 21.552 13.135 -0.220 1.00 86.94 99 ALA A O 1
ATOM 775 N N . LEU A 1 100 ? 21.336 11.811 -2.013 1.00 86.62 100 LEU A N 1
ATOM 776 C CA . LEU A 1 100 ? 20.418 10.892 -1.342 1.00 86.62 100 LEU A CA 1
ATOM 777 C C . LEU A 1 100 ? 21.1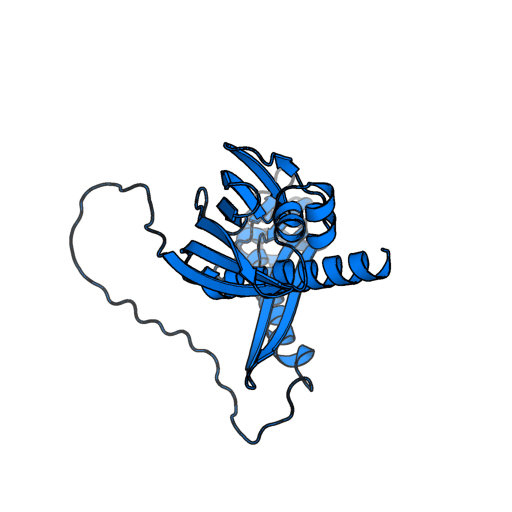24 10.176 -0.177 1.00 86.62 100 LEU A C 1
ATOM 779 O O . LEU A 1 100 ? 20.511 9.937 0.858 1.00 86.62 100 LEU A O 1
ATOM 783 N N . GLY A 1 101 ? 22.409 9.842 -0.321 1.00 84.50 101 GLY A N 1
ATOM 784 C CA . GLY A 1 101 ? 23.184 9.127 0.696 1.00 84.50 101 GLY A CA 1
ATOM 785 C C . GLY A 1 101 ? 23.422 9.985 1.923 1.00 84.50 101 GLY A C 1
ATOM 786 O O . GLY A 1 101 ? 23.287 9.511 3.051 1.00 84.50 101 GLY A O 1
ATOM 787 N N . GLU A 1 102 ? 23.689 11.268 1.700 1.00 85.00 102 GLU A N 1
ATOM 788 C CA . GLU A 1 102 ? 23.736 12.277 2.753 1.00 85.00 102 GLU A CA 1
ATOM 789 C C . GLU A 1 102 ? 22.386 12.413 3.461 1.00 85.00 102 GLU A C 1
ATOM 791 O O . GLU A 1 102 ? 22.354 12.392 4.690 1.00 85.00 102 GLU A O 1
ATOM 796 N N . TYR A 1 103 ? 21.272 12.451 2.720 1.00 83.81 103 TYR A N 1
ATOM 797 C CA . TYR A 1 103 ? 19.931 12.464 3.311 1.00 83.81 103 TYR A CA 1
ATOM 798 C C . TYR A 1 103 ? 19.673 11.231 4.187 1.00 83.81 103 TYR A C 1
ATOM 800 O O . TYR A 1 103 ? 19.231 11.372 5.325 1.00 83.81 103 TYR A O 1
ATOM 808 N N . LEU A 1 104 ? 19.999 10.024 3.712 1.00 80.50 104 LEU A N 1
ATOM 809 C CA . LEU A 1 104 ? 19.819 8.796 4.496 1.00 80.50 104 LEU A CA 1
ATOM 810 C C . LEU A 1 104 ? 20.705 8.761 5.739 1.00 80.50 104 LEU A C 1
ATOM 812 O O . LEU A 1 104 ? 20.285 8.264 6.786 1.00 80.50 104 LEU A O 1
ATOM 816 N N . LYS A 1 105 ? 21.926 9.290 5.638 1.00 79.62 105 LYS A N 1
ATOM 817 C CA . LYS A 1 105 ? 22.821 9.438 6.782 1.00 79.62 105 LYS A CA 1
ATOM 818 C C . LYS A 1 105 ? 22.228 10.412 7.798 1.00 79.62 105 LYS A C 1
ATOM 820 O O . LYS A 1 105 ? 22.097 10.038 8.958 1.00 79.62 105 LYS A O 1
ATOM 825 N N . ALA A 1 106 ? 21.795 11.594 7.359 1.00 76.62 106 ALA A N 1
ATOM 826 C CA . ALA A 1 106 ? 21.180 12.611 8.209 1.00 76.62 106 ALA A CA 1
ATOM 827 C C . ALA A 1 106 ? 19.887 12.111 8.872 1.00 76.62 106 ALA A C 1
ATOM 829 O O . ALA A 1 106 ? 19.696 12.310 10.071 1.00 76.62 106 ALA A O 1
ATOM 830 N N . LEU A 1 107 ? 19.045 11.373 8.140 1.00 75.81 107 LEU A N 1
ATOM 831 C CA . LEU A 1 107 ? 17.839 10.744 8.679 1.00 75.81 107 LEU A CA 1
ATOM 832 C C . LEU A 1 107 ? 18.181 9.792 9.835 1.00 75.81 107 LEU A C 1
ATOM 834 O O . LEU A 1 107 ? 17.503 9.795 10.857 1.00 75.81 107 LEU A O 1
ATOM 838 N N . LYS A 1 108 ? 19.265 9.017 9.698 1.00 70.94 108 LYS A N 1
ATOM 839 C CA . LYS A 1 108 ? 19.705 8.034 10.698 1.00 70.94 108 LYS A CA 1
ATOM 840 C C . LYS A 1 108 ? 20.510 8.618 11.861 1.00 70.94 108 LYS A C 1
ATOM 842 O O . LYS A 1 108 ? 20.649 7.937 12.875 1.00 70.94 108 LYS A O 1
ATOM 847 N N . THR A 1 109 ? 21.076 9.818 11.722 1.00 70.69 109 THR A N 1
ATOM 848 C CA . THR A 1 109 ? 21.930 10.430 12.754 1.00 70.69 109 THR A CA 1
ATOM 849 C C . THR A 1 109 ? 21.324 11.683 13.367 1.00 70.69 109 THR A C 1
ATOM 851 O O . THR A 1 109 ? 21.205 11.768 14.587 1.00 70.69 109 THR A O 1
ATOM 854 N N . GLU A 1 110 ? 20.943 12.665 12.554 1.00 64.19 110 GLU A N 1
ATOM 855 C CA . GLU A 1 110 ? 20.518 13.985 13.029 1.00 64.19 110 GLU A CA 1
ATOM 856 C C . GLU A 1 110 ? 19.099 13.943 13.581 1.00 64.19 110 GLU A C 1
ATOM 858 O O . GLU A 1 110 ? 18.874 14.373 14.711 1.00 64.19 110 GLU A O 1
ATOM 863 N N . PHE A 1 111 ? 18.163 13.343 12.836 1.00 59.69 111 PHE A N 1
ATOM 864 C CA . PHE A 1 111 ? 16.755 13.286 13.242 1.00 59.69 111 PHE A CA 1
ATOM 865 C C . PHE A 1 111 ? 16.549 12.507 14.548 1.00 59.69 111 PHE A C 1
ATOM 867 O O . PHE A 1 111 ? 15.608 12.750 15.295 1.00 59.69 111 PHE A O 1
ATOM 874 N N . THR A 1 112 ? 17.452 11.578 14.848 1.00 60.56 112 THR A N 1
ATOM 875 C CA . THR A 1 112 ? 17.321 10.672 15.989 1.00 60.56 112 THR A CA 1
ATOM 876 C C . THR A 1 112 ? 18.197 11.028 17.173 1.00 60.56 112 THR A C 1
ATOM 878 O O . THR A 1 112 ? 18.105 10.380 18.221 1.00 60.56 112 THR A O 1
ATOM 881 N N . THR A 1 113 ? 19.030 12.062 17.038 1.00 54.38 113 THR A N 1
ATOM 882 C CA . THR A 1 113 ? 19.818 12.593 18.148 1.00 54.38 113 THR A CA 1
ATOM 883 C C . THR A 1 113 ? 18.862 13.109 19.227 1.00 54.38 113 THR A C 1
ATOM 885 O O . THR A 1 113 ? 18.135 14.074 19.025 1.00 54.38 113 THR A O 1
ATOM 888 N N . GLY A 1 114 ? 18.836 12.432 20.380 1.00 51.50 114 GLY A N 1
ATOM 889 C CA . GLY A 1 114 ? 17.945 12.747 21.504 1.00 51.50 114 GLY A CA 1
ATOM 890 C C . GLY A 1 114 ? 16.628 11.959 21.558 1.00 51.50 114 GLY A C 1
ATOM 891 O O . GLY A 1 114 ? 15.983 11.974 22.602 1.00 51.50 114 GLY A O 1
ATOM 892 N N . MET A 1 115 ? 16.245 11.212 20.510 1.00 53.25 115 MET A N 1
ATOM 893 C CA . MET A 1 115 ? 15.040 10.354 20.537 1.00 53.25 115 MET A CA 1
ATOM 894 C C . MET A 1 115 ? 15.240 9.042 21.314 1.00 53.25 115 MET A C 1
ATOM 896 O O . MET A 1 115 ? 14.266 8.416 21.730 1.00 53.25 115 MET A O 1
ATOM 900 N N . ILE A 1 116 ? 16.489 8.614 21.526 1.00 48.50 116 ILE A N 1
ATOM 901 C CA . ILE A 1 116 ? 16.826 7.439 22.339 1.00 48.50 116 ILE A CA 1
ATOM 902 C C . ILE A 1 116 ? 17.582 7.913 23.579 1.00 48.50 116 ILE A C 1
ATOM 904 O O . ILE A 1 116 ? 18.661 8.497 23.464 1.00 48.50 116 ILE A O 1
ATOM 908 N N . LEU A 1 117 ? 17.043 7.634 24.769 1.00 40.84 117 LEU A N 1
ATOM 909 C CA . LEU A 1 117 ? 17.802 7.763 26.013 1.00 40.84 117 LEU A CA 1
ATOM 910 C C . LEU A 1 117 ? 19.063 6.887 25.903 1.00 40.84 117 LEU A C 1
ATOM 912 O O . LEU A 1 117 ? 18.920 5.694 25.610 1.00 40.84 117 LEU A O 1
ATOM 916 N N . PRO A 1 118 ? 20.277 7.431 26.132 1.00 37.31 118 PRO A N 1
ATOM 917 C CA . PRO A 1 118 ? 21.511 6.660 26.088 1.00 37.31 118 PRO A CA 1
ATOM 918 C C . PRO A 1 118 ? 21.434 5.501 27.082 1.00 37.31 118 PRO A C 1
ATOM 920 O O . PRO A 1 118 ? 21.670 5.654 28.280 1.00 37.31 118 PRO A O 1
ATOM 923 N N . THR A 1 119 ? 21.088 4.317 26.590 1.00 37.09 119 THR A N 1
ATOM 924 C CA . THR A 1 119 ? 21.240 3.098 27.373 1.00 37.09 119 THR A CA 1
ATOM 925 C C . THR A 1 119 ? 22.707 2.736 27.224 1.00 37.09 119 THR A C 1
ATOM 927 O O . THR A 1 119 ? 23.180 2.542 26.107 1.00 37.09 119 THR A O 1
ATOM 930 N N . LYS A 1 120 ? 23.448 2.801 28.335 1.00 34.34 120 LYS A N 1
ATOM 931 C CA . LYS A 1 120 ? 24.907 2.640 28.410 1.00 34.34 120 LYS A CA 1
ATOM 932 C C . LYS A 1 120 ? 25.463 1.669 27.353 1.00 34.34 120 LYS A C 1
ATOM 934 O O . LYS A 1 120 ? 25.154 0.486 27.380 1.00 34.34 120 LYS A O 1
ATOM 939 N N . ALA A 1 121 ? 26.348 2.216 26.518 1.00 33.41 121 ALA A N 1
ATOM 940 C CA . ALA A 1 121 ? 27.390 1.537 25.751 1.00 33.41 121 ALA A CA 1
ATOM 941 C C . ALA A 1 121 ? 26.956 0.395 24.814 1.00 33.41 121 ALA A C 1
ATOM 943 O O . ALA A 1 121 ? 27.088 -0.763 25.180 1.00 33.41 121 ALA A O 1
ATOM 944 N N . VAL A 1 122 ? 26.641 0.713 23.551 1.00 32.69 122 VAL A N 1
ATOM 945 C CA . VAL A 1 122 ? 27.185 -0.033 22.399 1.00 32.69 122 VAL A CA 1
ATOM 946 C C . VAL A 1 122 ? 27.394 0.949 21.245 1.00 32.69 122 VAL A C 1
ATOM 948 O O . VAL A 1 122 ? 26.445 1.465 20.664 1.00 32.69 122 VAL A O 1
ATOM 951 N N . ALA A 1 123 ? 28.660 1.232 20.956 1.00 32.94 123 ALA A N 1
ATOM 952 C CA . ALA A 1 123 ? 29.089 1.975 19.787 1.00 32.94 123 ALA A CA 1
ATOM 953 C C . ALA A 1 123 ? 28.758 1.203 18.495 1.00 32.94 123 ALA A C 1
ATOM 955 O O . ALA A 1 123 ? 28.936 -0.011 18.428 1.00 32.94 123 ALA A O 1
ATOM 956 N N . THR A 1 124 ? 28.300 1.950 17.491 1.00 32.12 124 THR A N 1
ATOM 957 C CA . THR A 1 124 ? 28.601 1.762 16.064 1.00 32.12 124 THR A CA 1
ATOM 958 C C . THR A 1 124 ? 28.562 0.318 15.548 1.00 32.12 124 THR A C 1
ATOM 960 O O . THR A 1 124 ? 29.594 -0.284 15.272 1.00 32.12 124 THR A O 1
ATOM 963 N N . GLN A 1 125 ? 27.364 -0.236 15.352 1.00 33.16 125 GLN A N 1
ATOM 964 C CA . GLN A 1 125 ? 27.195 -1.353 14.419 1.00 33.16 125 GLN A CA 1
ATOM 965 C C . GLN A 1 125 ? 26.829 -0.780 13.051 1.00 33.16 125 GLN A C 1
ATOM 967 O O . GLN A 1 125 ? 25.660 -0.566 12.734 1.00 33.16 125 GLN A O 1
ATOM 972 N N . GLU A 1 126 ? 27.860 -0.494 12.258 1.00 31.77 126 GLU A N 1
ATOM 973 C CA . GLU A 1 126 ? 27.743 -0.420 10.805 1.00 31.77 126 GLU A CA 1
ATOM 974 C C . GLU A 1 126 ? 27.173 -1.755 10.315 1.00 31.77 126 GLU A C 1
ATOM 976 O O . GLU A 1 126 ? 27.794 -2.809 10.452 1.00 31.77 126 GLU A O 1
ATOM 981 N N . LEU A 1 127 ? 25.949 -1.710 9.790 1.00 34.22 127 LEU A N 1
ATOM 982 C CA . LEU A 1 127 ? 25.246 -2.843 9.197 1.00 34.22 127 LEU A CA 1
ATOM 983 C C . LEU A 1 127 ? 25.965 -3.262 7.907 1.00 34.22 127 LEU A C 1
ATOM 985 O O . LEU A 1 127 ? 25.594 -2.864 6.808 1.00 34.22 127 LEU A O 1
ATOM 989 N N . THR A 1 128 ? 27.024 -4.057 8.041 1.00 28.25 128 THR A N 1
ATOM 990 C CA . THR A 1 128 ? 27.691 -4.722 6.921 1.00 28.25 128 THR A CA 1
ATOM 991 C C . THR A 1 128 ? 26.829 -5.912 6.498 1.00 28.25 128 THR A C 1
ATOM 993 O O . THR A 1 128 ? 26.938 -7.014 7.037 1.00 28.25 128 THR A O 1
ATOM 996 N N . LEU A 1 129 ? 25.935 -5.700 5.533 1.00 32.62 129 LEU A N 1
ATOM 997 C CA . LEU A 1 129 ? 25.180 -6.763 4.864 1.00 32.62 129 LEU A CA 1
ATOM 998 C C . LEU A 1 129 ? 26.101 -7.537 3.903 1.00 32.62 129 LEU A C 1
ATOM 1000 O O . LEU A 1 129 ? 25.968 -7.478 2.689 1.00 32.62 129 LEU A O 1
ATOM 1004 N N . GLN A 1 130 ? 27.055 -8.302 4.439 1.00 26.02 130 GLN A N 1
ATOM 1005 C CA . GLN A 1 130 ? 27.773 -9.314 3.660 1.00 26.02 130 GLN A CA 1
ATOM 1006 C C . GLN A 1 130 ? 26.956 -10.610 3.632 1.00 26.02 130 GLN A C 1
ATOM 1008 O O . GLN A 1 130 ? 27.176 -11.525 4.428 1.00 26.02 130 GLN A O 1
ATOM 1013 N N . ARG A 1 131 ? 26.000 -10.720 2.705 1.00 31.06 131 ARG A N 1
ATOM 1014 C CA . ARG A 1 131 ? 25.396 -12.017 2.365 1.00 31.06 131 ARG A CA 1
ATOM 1015 C C . ARG A 1 131 ? 26.216 -12.679 1.261 1.00 31.06 131 ARG A C 1
ATOM 1017 O O . ARG A 1 131 ? 26.128 -12.323 0.093 1.00 31.06 131 ARG A O 1
ATOM 1024 N N . LYS A 1 132 ? 27.031 -13.654 1.675 1.00 23.67 132 LYS A N 1
ATOM 1025 C CA . LYS A 1 132 ? 27.761 -14.586 0.808 1.00 23.67 132 LYS A CA 1
ATOM 1026 C C . LYS A 1 132 ? 26.783 -15.308 -0.127 1.00 23.67 132 LYS A C 1
ATOM 1028 O O . LYS A 1 132 ? 25.924 -16.058 0.333 1.00 23.67 132 LYS A O 1
ATOM 1033 N N . LEU A 1 133 ? 26.944 -15.081 -1.427 1.00 27.33 133 LEU A N 1
ATOM 1034 C CA . LEU A 1 133 ? 26.348 -15.870 -2.501 1.00 27.33 133 LEU A CA 1
ATOM 1035 C C . LEU A 1 133 ? 26.923 -17.291 -2.440 1.00 27.33 133 LEU A C 1
ATOM 1037 O O . LEU A 1 133 ? 28.090 -17.509 -2.752 1.00 27.33 133 LEU A O 1
ATOM 1041 N N . ASN A 1 134 ? 26.110 -18.254 -2.003 1.00 27.27 134 ASN A N 1
ATOM 1042 C CA . ASN A 1 134 ? 26.422 -19.670 -2.163 1.00 27.27 134 ASN A CA 1
ATOM 1043 C C . ASN A 1 134 ? 26.106 -20.066 -3.609 1.00 27.27 134 ASN A C 1
ATOM 1045 O O . ASN A 1 134 ? 24.948 -20.235 -3.991 1.00 27.27 134 ASN A O 1
ATOM 1049 N N . GLU A 1 135 ? 27.162 -20.186 -4.406 1.00 25.23 135 GLU A N 1
ATOM 1050 C CA . GLU A 1 135 ? 27.147 -20.691 -5.773 1.00 25.23 135 GLU A CA 1
ATOM 1051 C C . GLU A 1 135 ? 26.808 -22.188 -5.782 1.00 25.23 135 GLU A C 1
ATOM 1053 O O . GLU A 1 135 ? 27.683 -23.042 -5.640 1.00 25.23 135 GLU A O 1
ATOM 1058 N N . ASN A 1 136 ? 25.533 -22.527 -5.982 1.00 29.53 136 ASN A N 1
ATOM 1059 C CA . ASN A 1 136 ? 25.158 -23.883 -6.365 1.00 29.53 136 ASN A CA 1
ATOM 1060 C C . ASN A 1 136 ? 25.047 -23.990 -7.889 1.00 29.53 136 ASN A C 1
ATOM 1062 O O . ASN A 1 136 ? 24.137 -23.481 -8.539 1.00 29.53 136 ASN A O 1
ATOM 1066 N N . LYS A 1 137 ? 26.063 -24.674 -8.408 1.00 23.83 137 LYS A N 1
ATOM 1067 C CA . LYS A 1 137 ? 26.274 -25.246 -9.735 1.00 23.83 137 LYS A CA 1
ATOM 1068 C C . LYS A 1 137 ? 25.027 -25.884 -10.382 1.00 23.83 137 LYS A C 1
ATOM 1070 O O . LYS A 1 137 ? 24.304 -26.628 -9.730 1.00 23.83 137 LYS A O 1
ATOM 1075 N N . LEU A 1 138 ? 25.010 -25.762 -11.718 1.00 26.02 138 LEU A N 1
ATOM 1076 C CA . LEU A 1 138 ? 24.502 -26.709 -12.734 1.00 26.02 138 LEU A CA 1
ATOM 1077 C C . LEU A 1 138 ? 22.987 -26.737 -13.011 1.00 26.02 138 LEU A C 1
ATOM 1079 O O . LEU A 1 138 ? 22.222 -27.350 -12.284 1.00 26.02 138 LEU A O 1
ATOM 1083 N N . GLN A 1 139 ? 22.593 -26.175 -14.162 1.00 26.05 139 GLN A N 1
ATOM 1084 C CA . GLN A 1 139 ? 22.247 -26.886 -15.414 1.00 26.05 139 GLN A CA 1
ATOM 1085 C C . GLN A 1 139 ? 21.156 -26.144 -16.203 1.00 26.05 139 GLN A C 1
ATOM 1087 O O . GLN A 1 139 ? 20.094 -25.803 -15.696 1.00 26.05 139 GLN A O 1
ATOM 1092 N N . ALA A 1 140 ? 21.464 -25.889 -17.473 1.00 27.73 140 ALA A N 1
ATOM 1093 C CA . ALA A 1 140 ? 20.645 -25.155 -18.423 1.00 27.73 140 ALA A CA 1
ATOM 1094 C C . ALA A 1 140 ? 19.388 -25.937 -18.845 1.00 27.73 140 ALA A C 1
ATOM 1096 O O . ALA A 1 140 ? 19.481 -27.093 -19.253 1.00 27.73 140 ALA A O 1
ATOM 1097 N N . SER A 1 141 ? 18.221 -25.291 -18.791 1.00 26.84 141 SER A N 1
ATOM 1098 C CA . SER A 1 141 ? 17.018 -25.580 -19.600 1.00 26.84 141 SER A CA 1
ATOM 1099 C C . SER A 1 141 ? 15.997 -24.430 -19.431 1.00 26.84 141 SER A C 1
ATOM 1101 O O . SER A 1 141 ? 16.157 -23.609 -18.529 1.00 26.84 141 SER A O 1
ATOM 1103 N N . PRO A 1 142 ? 15.046 -24.247 -20.367 1.00 38.69 142 PRO A N 1
ATOM 1104 C CA . PRO A 1 142 ? 14.834 -22.951 -21.015 1.00 38.69 142 PRO A CA 1
ATOM 1105 C C . PRO A 1 142 ? 13.830 -22.025 -20.312 1.00 38.69 142 PRO A C 1
ATOM 1107 O O . PRO A 1 142 ? 12.789 -22.465 -19.838 1.00 38.69 142 PRO A O 1
ATOM 1110 N N . VAL A 1 143 ? 14.159 -20.726 -20.330 1.00 28.59 143 VAL A N 1
ATOM 1111 C CA . VAL A 1 143 ? 13.287 -19.534 -20.244 1.00 28.59 143 VAL A CA 1
ATOM 1112 C C . VAL A 1 143 ? 11.971 -19.732 -19.474 1.00 28.59 143 VAL A C 1
ATOM 1114 O O . VAL A 1 143 ? 10.880 -19.640 -20.030 1.00 28.59 143 VAL A O 1
ATOM 1117 N N . ALA A 1 144 ? 12.063 -19.954 -18.163 1.00 33.22 144 ALA A N 1
ATOM 1118 C CA . ALA A 1 144 ? 10.931 -19.713 -17.278 1.00 33.22 144 ALA A CA 1
ATOM 1119 C C . ALA A 1 144 ? 10.788 -18.193 -17.099 1.00 33.22 144 ALA A C 1
ATOM 1121 O O . ALA A 1 144 ? 11.499 -17.577 -16.305 1.00 33.22 144 ALA A O 1
ATOM 1122 N N . LEU A 1 145 ? 9.899 -17.580 -17.882 1.00 38.53 145 LEU A N 1
ATOM 1123 C CA . LEU A 1 145 ? 9.377 -16.242 -17.608 1.00 38.53 145 LEU A CA 1
ATOM 1124 C C . LEU A 1 145 ? 8.708 -16.273 -16.228 1.00 38.53 145 LEU A C 1
ATOM 1126 O O . LEU A 1 145 ? 7.601 -16.780 -16.079 1.00 38.53 145 LEU A O 1
ATOM 1130 N N . GLY A 1 146 ? 9.416 -15.795 -15.209 1.00 47.38 146 GLY A N 1
ATOM 1131 C CA . GLY A 1 146 ? 8.909 -15.719 -13.845 1.00 47.38 146 GLY A CA 1
ATOM 1132 C C . GLY A 1 146 ? 10.029 -15.911 -12.839 1.00 47.38 146 GLY A C 1
ATOM 1133 O O . GLY A 1 146 ? 10.336 -17.034 -12.437 1.00 47.38 146 GLY A O 1
ATOM 1134 N N . VAL A 1 147 ? 10.637 -14.807 -12.405 1.00 49.97 147 VAL A N 1
ATOM 1135 C CA . VAL A 1 147 ? 11.430 -14.806 -11.174 1.00 49.97 147 VAL A CA 1
ATOM 1136 C C . VAL A 1 147 ? 10.489 -15.275 -10.064 1.00 49.97 147 VAL A C 1
ATOM 1138 O O . VAL A 1 147 ? 9.473 -14.634 -9.805 1.00 49.97 147 VAL A O 1
ATOM 1141 N N . ARG A 1 148 ? 10.764 -16.429 -9.446 1.00 63.38 148 ARG A N 1
ATOM 1142 C CA . ARG A 1 148 ? 9.972 -16.911 -8.307 1.00 63.38 148 ARG A CA 1
ATOM 1143 C C . ARG A 1 148 ? 10.210 -15.961 -7.139 1.00 63.38 148 ARG A C 1
ATOM 1145 O O . ARG A 1 148 ? 11.230 -16.075 -6.468 1.00 63.38 148 ARG A O 1
ATOM 1152 N N . ILE A 1 149 ? 9.294 -15.020 -6.931 1.00 75.50 149 ILE A N 1
ATOM 1153 C CA . ILE A 1 149 ? 9.327 -14.090 -5.802 1.00 75.50 149 ILE A CA 1
ATOM 1154 C C . ILE A 1 149 ? 9.086 -14.912 -4.530 1.00 75.50 149 ILE A C 1
ATOM 1156 O O . ILE A 1 149 ? 8.026 -15.527 -4.405 1.00 75.50 149 ILE A O 1
ATOM 1160 N N . PRO A 1 150 ? 10.044 -14.977 -3.589 1.00 82.62 150 PRO A N 1
ATOM 1161 C CA . PRO A 1 150 ? 9.823 -15.650 -2.318 1.00 82.62 150 PRO A CA 1
ATOM 1162 C C . PRO A 1 150 ? 8.727 -14.928 -1.530 1.00 82.62 150 PRO A C 1
ATOM 1164 O O . PRO A 1 150 ? 8.788 -13.709 -1.352 1.00 82.62 150 PRO A O 1
ATOM 1167 N N . THR A 1 151 ? 7.744 -15.675 -1.032 1.00 88.75 151 THR A N 1
ATOM 1168 C CA . THR A 1 151 ? 6.603 -15.124 -0.288 1.00 88.75 151 THR A CA 1
ATOM 1169 C C . THR A 1 151 ? 6.454 -15.741 1.096 1.00 88.75 151 THR A C 1
ATOM 1171 O O . THR A 1 151 ? 6.791 -16.908 1.290 1.00 88.75 151 THR A O 1
ATOM 1174 N N . VAL A 1 152 ? 5.858 -14.992 2.020 1.00 89.38 152 VAL A N 1
ATOM 1175 C CA . VAL A 1 152 ? 5.464 -15.431 3.364 1.00 89.38 152 VAL A CA 1
ATOM 1176 C C . VAL A 1 152 ? 3.948 -15.362 3.559 1.00 89.38 152 VAL A C 1
ATOM 1178 O O . VAL A 1 152 ? 3.208 -14.820 2.726 1.00 89.38 152 VAL A O 1
ATOM 1181 N N . ALA A 1 153 ? 3.493 -15.922 4.679 1.00 92.56 153 ALA A N 1
ATOM 1182 C CA . ALA A 1 153 ? 2.145 -15.748 5.196 1.00 92.56 153 ALA A CA 1
ATOM 1183 C C . ALA A 1 153 ? 2.193 -14.973 6.518 1.00 92.56 153 ALA A C 1
ATOM 1185 O O . ALA A 1 153 ? 3.088 -15.204 7.329 1.00 92.56 153 ALA A O 1
ATOM 1186 N N . LEU A 1 154 ? 1.232 -14.076 6.726 1.00 91.62 154 LEU A N 1
ATOM 1187 C CA . LEU A 1 154 ? 1.118 -13.237 7.920 1.00 91.62 154 LEU A CA 1
ATOM 1188 C C . LEU A 1 154 ? -0.239 -13.473 8.565 1.00 91.62 154 LEU A C 1
ATOM 1190 O O . LEU A 1 154 ? -1.241 -13.527 7.859 1.00 91.62 154 LEU A O 1
ATOM 1194 N N . HIS A 1 155 ? -0.259 -13.554 9.891 1.00 94.62 155 HIS A N 1
ATOM 1195 C CA . HIS A 1 155 ? -1.483 -13.610 10.680 1.00 94.62 155 HIS A CA 1
ATOM 1196 C C . HIS A 1 155 ? -1.454 -12.487 11.718 1.00 94.62 155 HIS A C 1
ATOM 1198 O O . HIS A 1 155 ? -0.482 -12.375 12.474 1.00 94.62 155 HIS A O 1
ATOM 1204 N N . LEU A 1 156 ? -2.486 -11.644 11.733 1.00 95.25 156 LEU A N 1
ATOM 1205 C CA . LEU A 1 156 ? -2.690 -10.592 12.728 1.00 95.25 156 LEU A CA 1
ATOM 1206 C C . LEU A 1 156 ? -4.109 -10.683 13.278 1.00 95.25 156 LEU A C 1
ATOM 1208 O O . LEU A 1 156 ? -5.041 -10.978 12.540 1.00 95.25 156 LEU A O 1
ATOM 1212 N N . THR A 1 157 ? -4.270 -10.350 14.550 1.00 96.19 157 THR A N 1
ATOM 1213 C CA . THR A 1 157 ? -5.572 -10.318 15.215 1.00 96.19 157 THR A CA 1
ATOM 1214 C C . THR A 1 157 ? -5.680 -9.030 16.005 1.00 96.19 157 THR A C 1
ATOM 1216 O O . THR A 1 157 ? -4.701 -8.614 16.627 1.00 96.19 157 THR A O 1
ATOM 1219 N N . GLU A 1 158 ? -6.852 -8.407 15.983 1.00 97.62 158 GLU A N 1
ATOM 1220 C CA . GLU A 1 158 ? -7.116 -7.169 16.709 1.00 97.62 158 GLU A CA 1
ATOM 1221 C C . GLU A 1 158 ? -8.569 -7.118 17.198 1.00 97.62 158 GLU A C 1
ATOM 1223 O O . GLU A 1 158 ? -9.483 -7.551 16.495 1.00 97.62 158 GLU A O 1
ATOM 1228 N N . LEU A 1 159 ? -8.780 -6.581 18.403 1.00 97.06 159 LEU A N 1
ATOM 1229 C CA . LEU A 1 159 ? -10.109 -6.376 18.984 1.00 97.06 159 LEU A CA 1
ATOM 1230 C C . LEU A 1 159 ? -10.590 -4.943 18.741 1.00 97.06 159 LEU A C 1
ATOM 1232 O O . LEU A 1 159 ? -9.835 -3.982 18.917 1.00 97.06 159 LEU A O 1
ATOM 1236 N N . PHE A 1 160 ? -11.865 -4.813 18.382 1.00 97.31 160 PHE A N 1
ATOM 1237 C CA . PHE A 1 160 ? -12.546 -3.540 18.167 1.00 97.31 160 PHE A CA 1
ATOM 1238 C C . PHE A 1 160 ? -13.810 -3.453 19.028 1.00 97.31 160 PHE A C 1
ATOM 1240 O O . PHE A 1 160 ? -14.614 -4.386 19.051 1.00 97.31 160 PHE A O 1
ATOM 1247 N N . ASP A 1 161 ? -14.014 -2.309 19.683 1.00 94.88 161 ASP A N 1
ATOM 1248 C CA . ASP A 1 161 ? -15.181 -2.003 20.526 1.00 94.88 161 ASP A CA 1
ATOM 1249 C C . ASP A 1 161 ? -16.419 -1.666 19.678 1.00 94.88 161 ASP A C 1
ATOM 1251 O O . ASP A 1 161 ? -16.940 -0.552 19.684 1.00 94.88 161 ASP A O 1
ATOM 1255 N N . THR A 1 162 ? -16.856 -2.620 18.857 1.00 94.81 162 THR A N 1
ATOM 1256 C CA . THR A 1 162 ? -17.947 -2.430 17.899 1.00 94.81 162 THR A CA 1
ATOM 1257 C C . THR A 1 162 ? -18.636 -3.751 17.551 1.00 94.81 162 THR A C 1
ATOM 1259 O O . THR A 1 162 ? -18.139 -4.841 17.847 1.00 94.81 162 THR A O 1
ATOM 1262 N N . THR A 1 163 ? -19.796 -3.650 16.901 1.00 95.50 163 THR A N 1
ATOM 1263 C CA . THR A 1 163 ? -20.532 -4.801 16.358 1.00 95.50 163 THR A CA 1
ATOM 1264 C C . THR A 1 163 ? -19.897 -5.303 15.063 1.00 95.50 163 THR A C 1
ATOM 1266 O O . THR A 1 163 ? -19.230 -4.551 14.346 1.00 95.50 163 THR A O 1
ATOM 1269 N N . VAL A 1 164 ? -20.143 -6.569 14.726 1.00 97.38 164 VAL A N 1
ATOM 1270 C CA . VAL A 1 164 ? -19.607 -7.173 13.501 1.00 97.38 164 VAL A CA 1
ATOM 1271 C C . VAL A 1 164 ? -20.139 -6.450 12.266 1.00 97.38 164 VAL A C 1
ATOM 1273 O O . VAL A 1 164 ? -19.388 -6.201 11.329 1.00 97.38 164 VAL A O 1
ATOM 1276 N N . GLU A 1 165 ? -21.413 -6.060 12.289 1.00 96.12 165 GLU A N 1
ATOM 1277 C CA . GLU A 1 165 ? -22.089 -5.288 11.245 1.00 96.12 165 GLU A CA 1
ATOM 1278 C C . GLU A 1 165 ? -21.358 -3.969 10.967 1.00 96.12 165 GLU A C 1
ATOM 1280 O O . GLU A 1 165 ? -21.065 -3.633 9.816 1.00 96.12 165 GLU A O 1
ATOM 1285 N N . GLN A 1 166 ? -21.044 -3.225 12.031 1.00 95.06 166 GLN A N 1
ATOM 1286 C CA . GLN A 1 166 ? -20.352 -1.945 11.932 1.00 95.06 166 GLN A CA 1
ATOM 1287 C C . GLN A 1 166 ? -18.924 -2.133 11.420 1.00 95.06 166 GLN A C 1
ATOM 1289 O O . GLN A 1 166 ? -18.542 -1.460 10.462 1.00 95.06 166 GLN A O 1
ATOM 1294 N N . LEU A 1 167 ? -18.158 -3.076 11.978 1.00 97.31 167 LEU A N 1
ATOM 1295 C CA . LEU A 1 167 ? -16.785 -3.316 11.529 1.00 97.31 167 LEU A CA 1
ATOM 1296 C C . LEU A 1 167 ? -16.730 -3.796 10.076 1.00 97.31 167 LEU A C 1
ATOM 1298 O O . LEU A 1 167 ? -15.908 -3.313 9.302 1.00 97.31 167 LEU A O 1
ATOM 1302 N N . TYR A 1 168 ? -17.626 -4.701 9.682 1.00 97.62 168 TYR A N 1
ATOM 1303 C CA . TYR A 1 168 ? -17.739 -5.175 8.304 1.00 97.62 168 TYR A CA 1
ATOM 1304 C C . TYR A 1 168 ? -18.014 -4.014 7.341 1.00 97.62 168 TYR A C 1
ATOM 1306 O O . TYR A 1 168 ? -17.350 -3.896 6.310 1.00 97.62 168 TYR A O 1
ATOM 1314 N N . SER A 1 169 ? -18.929 -3.108 7.709 1.00 96.25 169 SER A N 1
ATOM 1315 C CA . SER A 1 169 ? -19.287 -1.956 6.875 1.00 96.25 169 SER A CA 1
ATOM 1316 C C . SER A 1 169 ? -18.102 -1.032 6.574 1.00 96.25 169 SER A C 1
ATOM 1318 O O . SER A 1 169 ? -18.042 -0.464 5.485 1.00 96.25 169 SER A O 1
ATOM 1320 N N . ILE A 1 170 ? -17.115 -0.931 7.473 1.00 96.44 170 ILE A N 1
ATOM 1321 C CA . ILE A 1 170 ? -15.916 -0.102 7.267 1.00 96.44 170 ILE A CA 1
ATOM 1322 C C . ILE A 1 170 ? -15.098 -0.575 6.059 1.00 96.44 170 ILE A C 1
ATOM 1324 O O . ILE A 1 170 ? -14.488 0.248 5.383 1.00 96.44 170 ILE A O 1
ATOM 1328 N N . PHE A 1 171 ? -15.138 -1.870 5.738 1.00 96.31 171 PHE A N 1
ATOM 1329 C CA . PHE A 1 171 ? -14.429 -2.452 4.595 1.00 96.31 171 PHE A CA 1
ATOM 1330 C C . PHE A 1 171 ? -15.272 -2.538 3.314 1.00 96.31 171 PHE A C 1
ATOM 1332 O O . PHE A 1 171 ? -14.732 -2.885 2.262 1.00 96.31 171 PHE A O 1
ATOM 1339 N N . THR A 1 172 ? -16.578 -2.253 3.374 1.00 95.94 172 THR A N 1
ATOM 1340 C CA . THR A 1 172 ? -17.502 -2.419 2.234 1.00 95.94 172 THR A CA 1
ATOM 1341 C C . THR A 1 172 ? -18.284 -1.162 1.861 1.00 95.94 172 THR A C 1
ATOM 1343 O O . THR A 1 172 ? -18.918 -1.133 0.810 1.00 95.94 172 THR A O 1
ATOM 1346 N N . VAL A 1 173 ? -18.256 -0.116 2.688 1.00 95.38 173 VAL A N 1
ATOM 1347 C CA . VAL A 1 173 ? -18.915 1.168 2.423 1.00 95.38 173 VAL A CA 1
ATOM 1348 C C . VAL A 1 173 ? -17.862 2.197 2.037 1.00 95.38 173 VAL A C 1
ATOM 1350 O O . VAL A 1 173 ? -16.980 2.531 2.828 1.00 95.38 173 VAL A O 1
ATOM 1353 N N . LYS A 1 174 ? -17.970 2.729 0.817 1.00 95.06 174 LYS A N 1
ATOM 1354 C CA . LYS A 1 174 ? -16.994 3.655 0.224 1.00 95.06 174 LYS A CA 1
ATOM 1355 C C . LYS A 1 174 ? -16.693 4.849 1.127 1.00 95.06 174 LYS A C 1
ATOM 1357 O O . LYS A 1 174 ? -15.530 5.195 1.310 1.00 95.06 174 LYS A O 1
ATOM 1362 N N . GLU A 1 175 ? -17.719 5.465 1.702 1.00 93.75 175 GLU A N 1
ATOM 1363 C CA . GLU A 1 175 ? -17.578 6.637 2.564 1.00 93.75 175 GLU A CA 1
ATOM 1364 C C . GLU A 1 175 ? -16.795 6.312 3.843 1.00 93.75 175 GLU A C 1
ATOM 1366 O O . GLU A 1 175 ? -16.048 7.156 4.331 1.00 93.75 175 GLU A O 1
ATOM 1371 N N . LEU A 1 176 ? -16.936 5.098 4.388 1.00 93.94 176 LEU A N 1
ATOM 1372 C CA . LEU A 1 176 ? -16.186 4.661 5.569 1.00 93.94 176 LEU A CA 1
ATOM 1373 C C . LEU A 1 176 ? -14.738 4.318 5.223 1.00 93.94 176 LEU A C 1
ATOM 1375 O O . LEU A 1 176 ? -13.840 4.713 5.967 1.00 93.94 176 LEU A O 1
ATOM 1379 N N . VAL A 1 177 ? -14.507 3.686 4.068 1.00 92.94 177 VAL A N 1
ATOM 1380 C CA . VAL A 1 177 ? -13.151 3.442 3.562 1.00 92.94 177 VAL A CA 1
ATOM 1381 C C . VAL A 1 177 ? -12.397 4.755 3.399 1.00 92.94 177 VAL A C 1
ATOM 1383 O O . VAL A 1 177 ? -11.311 4.905 3.944 1.00 92.94 177 VAL A O 1
ATOM 1386 N N . GLN A 1 178 ? -13.012 5.744 2.744 1.00 92.25 178 GLN A N 1
ATOM 1387 C CA . GLN A 1 178 ? -12.419 7.072 2.560 1.00 92.25 178 GLN A CA 1
ATOM 1388 C C . GLN A 1 178 ? -12.110 7.783 3.884 1.00 92.25 178 GLN A C 1
ATOM 1390 O O . GLN A 1 178 ? -11.136 8.532 3.965 1.00 92.25 178 GLN A O 1
ATOM 1395 N N . LYS A 1 179 ? -12.926 7.563 4.924 1.00 90.56 179 LYS A N 1
ATOM 1396 C CA . LYS A 1 179 ? -12.701 8.157 6.247 1.00 90.56 179 LYS A CA 1
ATOM 1397 C C . LYS A 1 179 ? -11.458 7.591 6.925 1.00 90.56 179 LYS A C 1
ATOM 1399 O O . LYS A 1 179 ? -10.629 8.383 7.365 1.00 90.56 179 LYS A O 1
ATOM 1404 N N . PHE A 1 180 ? -11.313 6.264 7.011 1.00 88.88 180 PHE A N 1
ATOM 1405 C CA . PHE A 1 180 ? -10.141 5.686 7.682 1.00 88.88 180 PHE A CA 1
ATOM 1406 C C . PHE A 1 180 ? -8.879 5.782 6.810 1.00 88.88 180 PHE A C 1
ATOM 1408 O O . PHE A 1 180 ? -7.799 6.036 7.332 1.00 88.88 180 PHE A O 1
ATOM 1415 N N . SER A 1 181 ? -9.004 5.657 5.481 1.00 86.44 181 SER A N 1
ATOM 1416 C CA . SER A 1 181 ? -7.866 5.781 4.558 1.00 86.44 181 SER A CA 1
ATOM 1417 C C . SER A 1 181 ? -7.435 7.229 4.317 1.00 86.44 181 SER A C 1
ATOM 1419 O O . SER A 1 181 ? -6.419 7.454 3.657 1.00 86.44 181 SER A O 1
ATOM 1421 N N . LYS A 1 182 ? -8.232 8.208 4.777 1.00 86.69 182 LYS A N 1
ATOM 1422 C CA . LYS A 1 182 ? -8.022 9.660 4.618 1.00 86.69 182 LYS A CA 1
ATOM 1423 C C . LYS A 1 182 ? -7.746 10.088 3.169 1.00 86.69 182 LYS A C 1
ATOM 1425 O O . LYS A 1 182 ? -7.089 11.096 2.928 1.00 86.69 182 LYS A O 1
ATOM 1430 N N . SER A 1 183 ? -8.243 9.319 2.204 1.00 85.06 183 SER A N 1
ATOM 1431 C CA . SER A 1 183 ? -7.941 9.466 0.777 1.00 85.06 183 SER A CA 1
ATOM 1432 C C . SER A 1 183 ? -9.143 9.063 -0.079 1.00 85.06 183 SER A C 1
ATOM 1434 O O . SER A 1 183 ? -9.967 8.251 0.353 1.00 85.06 183 SER A O 1
ATOM 1436 N N . PRO A 1 184 ? -9.277 9.597 -1.307 1.00 85.62 184 PRO A N 1
ATOM 1437 C CA . PRO A 1 184 ? -10.280 9.121 -2.249 1.00 85.62 184 PRO A CA 1
ATOM 1438 C C . PRO A 1 184 ? -10.108 7.624 -2.534 1.00 85.62 184 PRO A C 1
ATOM 1440 O O . PRO A 1 184 ? -9.040 7.172 -2.940 1.00 85.62 184 PRO A O 1
ATOM 1443 N N . ALA A 1 185 ? -11.187 6.864 -2.355 1.00 90.19 185 ALA A N 1
ATOM 1444 C CA . ALA A 1 185 ? -11.229 5.433 -2.636 1.00 90.19 185 ALA A CA 1
ATOM 1445 C C . ALA A 1 185 ? -12.208 5.085 -3.767 1.00 90.19 185 ALA A C 1
ATOM 1447 O O . ALA A 1 185 ? -13.254 5.727 -3.927 1.00 90.19 185 ALA A O 1
ATOM 1448 N N . VAL A 1 186 ? -11.876 4.033 -4.514 1.00 92.44 186 VAL A N 1
ATOM 1449 C CA . VAL A 1 186 ? -12.782 3.281 -5.392 1.00 92.44 186 VAL A CA 1
ATOM 1450 C C . VAL A 1 186 ? -13.144 1.995 -4.660 1.00 92.44 186 VAL A C 1
ATOM 1452 O O . VAL A 1 186 ? -12.257 1.338 -4.119 1.00 92.44 186 VAL A O 1
ATOM 1455 N N . LEU A 1 187 ? -14.430 1.650 -4.617 1.00 94.62 187 LEU A N 1
ATOM 1456 C CA . LEU A 1 187 ? -14.909 0.487 -3.877 1.00 94.62 187 LEU A CA 1
ATOM 1457 C C . LEU A 1 187 ? -16.139 -0.113 -4.565 1.00 94.62 187 LEU A C 1
ATOM 1459 O O . LEU A 1 187 ? -17.217 0.478 -4.532 1.00 94.62 187 LEU A O 1
ATOM 1463 N N . GLU A 1 188 ? -15.976 -1.283 -5.172 1.00 95.38 188 GLU A N 1
ATOM 1464 C CA . GLU A 1 188 ? -17.062 -2.109 -5.706 1.00 95.38 188 GLU A CA 1
ATOM 1465 C C . GLU A 1 188 ? -17.193 -3.341 -4.800 1.00 95.38 188 GLU A C 1
ATOM 1467 O O . GLU A 1 188 ? -16.564 -4.366 -5.044 1.00 95.38 188 GLU A O 1
ATOM 1472 N N . ALA A 1 189 ? -17.938 -3.226 -3.694 1.00 94.56 189 ALA A N 1
ATOM 1473 C CA . ALA A 1 189 ? -18.019 -4.251 -2.643 1.00 94.56 189 ALA A CA 1
ATOM 1474 C C . ALA A 1 189 ? -18.908 -5.454 -3.026 1.00 94.56 189 ALA A C 1
ATOM 1476 O O . ALA A 1 189 ? -19.822 -5.849 -2.303 1.00 94.56 189 ALA A O 1
ATOM 1477 N N . GLU A 1 190 ? -18.626 -6.040 -4.181 1.00 94.69 190 GLU A N 1
ATOM 1478 C CA . GLU A 1 190 ? -19.251 -7.238 -4.721 1.00 94.69 190 GLU A CA 1
ATOM 1479 C C . GLU A 1 190 ? -18.178 -8.205 -5.219 1.00 94.69 190 GLU A C 1
ATOM 1481 O O . GLU A 1 190 ? -17.025 -7.837 -5.436 1.00 94.69 190 GLU A O 1
ATOM 1486 N N . ARG A 1 191 ? -18.535 -9.476 -5.394 1.00 95.69 191 ARG A N 1
ATOM 1487 C CA . ARG A 1 191 ? -17.585 -10.476 -5.883 1.00 95.69 191 ARG A CA 1
ATOM 1488 C C . ARG A 1 191 ? -17.093 -10.108 -7.289 1.00 95.69 191 ARG A C 1
ATOM 1490 O O . ARG A 1 191 ? -17.893 -10.012 -8.211 1.00 95.69 191 ARG A O 1
ATOM 1497 N N . GLY A 1 192 ? -15.779 -9.989 -7.452 1.00 94.81 192 GLY A N 1
ATOM 1498 C CA . GLY A 1 192 ? -15.116 -9.546 -8.681 1.00 94.81 192 GLY A CA 1
ATOM 1499 C C . GLY A 1 192 ? -14.989 -8.024 -8.811 1.00 94.81 192 GLY A C 1
ATOM 1500 O O . GLY A 1 192 ? -14.327 -7.549 -9.734 1.00 94.81 192 GLY A O 1
ATOM 1501 N N . GLY A 1 193 ? -15.591 -7.262 -7.896 1.00 96.62 193 GLY A N 1
ATOM 1502 C CA . GLY A 1 193 ? -15.495 -5.811 -7.873 1.00 96.62 193 GLY A CA 1
ATOM 1503 C C . GLY A 1 193 ? -14.096 -5.343 -7.480 1.00 96.62 193 GLY A C 1
ATOM 1504 O O . GLY A 1 193 ? -13.393 -5.983 -6.687 1.00 96.62 193 GLY A O 1
ATOM 1505 N N . LYS A 1 194 ? -13.663 -4.226 -8.062 1.00 96.56 194 LYS A N 1
ATOM 1506 C CA . LYS A 1 194 ? -12.340 -3.647 -7.819 1.00 96.56 194 LYS A CA 1
ATOM 1507 C C . LYS A 1 194 ? -12.367 -2.645 -6.675 1.00 96.56 194 LYS A C 1
ATOM 1509 O O . LYS A 1 194 ? -13.358 -1.958 -6.427 1.00 96.56 194 LYS A O 1
ATOM 1514 N N . PHE A 1 195 ? -11.225 -2.509 -6.013 1.00 95.94 195 PHE A N 1
ATOM 1515 C CA . PHE A 1 195 ? -11.010 -1.441 -5.050 1.00 95.94 195 PHE A CA 1
ATOM 1516 C C . PHE A 1 195 ? -9.645 -0.785 -5.210 1.00 95.94 195 PHE A C 1
ATOM 1518 O O . PHE A 1 195 ? -8.678 -1.384 -5.689 1.00 95.94 195 PHE A O 1
ATOM 1525 N N . GLN A 1 196 ? -9.583 0.473 -4.789 1.00 92.56 196 GLN A N 1
ATOM 1526 C CA . GLN A 1 196 ? -8.375 1.276 -4.744 1.00 92.56 196 GLN A CA 1
ATOM 1527 C C . GLN A 1 196 ? -8.470 2.248 -3.570 1.00 92.56 196 GLN A C 1
ATOM 1529 O O . GLN A 1 196 ? -9.488 2.916 -3.413 1.00 92.56 196 GLN A O 1
ATOM 1534 N N . MET A 1 197 ? -7.422 2.337 -2.758 1.00 87.00 197 MET A N 1
ATOM 1535 C CA . MET A 1 197 ? -7.360 3.223 -1.590 1.00 87.00 197 MET A CA 1
ATOM 1536 C C . MET A 1 197 ? -5.916 3.660 -1.309 1.00 87.00 197 MET A C 1
ATOM 1538 O O . MET A 1 197 ? -4.986 3.174 -1.960 1.00 87.00 197 MET A O 1
ATOM 1542 N N . PHE A 1 198 ? -5.735 4.604 -0.378 1.00 84.62 198 PHE A N 1
ATOM 1543 C CA . PHE A 1 198 ? -4.440 5.230 -0.071 1.00 84.62 198 PHE A CA 1
ATOM 1544 C C . PHE A 1 198 ? -3.792 5.844 -1.318 1.00 84.62 198 PHE A C 1
ATOM 1546 O O . PHE A 1 198 ? -2.679 5.486 -1.692 1.00 84.62 198 PHE A O 1
ATOM 1553 N N . ASP A 1 199 ? -4.542 6.696 -2.026 1.00 83.00 199 ASP A N 1
ATOM 1554 C CA . ASP A 1 199 ? -4.101 7.381 -3.255 1.00 83.00 199 ASP A CA 1
ATOM 1555 C C . ASP A 1 199 ? -3.577 6.433 -4.350 1.00 83.00 199 ASP A C 1
ATOM 1557 O O . ASP A 1 199 ? -2.687 6.746 -5.142 1.00 83.00 199 ASP A O 1
ATOM 1561 N N . GLY A 1 200 ? -4.146 5.226 -4.398 1.00 79.31 200 GLY A N 1
ATOM 1562 C CA . GLY A 1 200 ? -3.765 4.199 -5.357 1.00 79.31 200 GLY A CA 1
ATOM 1563 C C . GLY A 1 200 ? -2.518 3.407 -4.996 1.00 79.31 200 GLY A C 1
ATOM 1564 O O . GLY A 1 200 ? -2.083 2.586 -5.806 1.00 79.31 200 GLY A O 1
ATOM 1565 N N . ASN A 1 201 ? -1.978 3.598 -3.792 1.00 78.56 201 ASN A N 1
ATOM 1566 C CA . ASN A 1 201 ? -0.915 2.753 -3.264 1.00 78.56 201 ASN A CA 1
ATOM 1567 C C . ASN A 1 201 ? -1.409 1.340 -2.975 1.00 78.56 201 ASN A C 1
ATOM 1569 O O . ASN A 1 201 ? -0.630 0.401 -3.115 1.00 78.56 201 ASN A O 1
ATOM 1573 N N . ILE A 1 202 ? -2.689 1.174 -2.634 1.00 86.62 202 ILE A N 1
ATOM 1574 C CA . ILE A 1 202 ? -3.325 -0.132 -2.480 1.00 86.62 202 ILE A CA 1
ATOM 1575 C C . ILE A 1 202 ? -4.410 -0.293 -3.539 1.00 86.62 202 ILE A C 1
ATOM 1577 O O . ILE A 1 202 ? -5.252 0.582 -3.747 1.00 86.62 202 ILE A O 1
ATOM 1581 N N . SER A 1 203 ? -4.387 -1.442 -4.203 1.00 91.50 203 SER A N 1
ATOM 1582 C CA . SER A 1 203 ? -5.373 -1.836 -5.205 1.00 91.50 203 SER A CA 1
ATOM 1583 C C . SER A 1 203 ? -5.668 -3.324 -5.105 1.00 91.50 203 SER A C 1
ATOM 1585 O O . SER A 1 203 ? -4.840 -4.101 -4.619 1.00 91.50 203 SER A O 1
ATOM 1587 N N . GLY A 1 204 ? -6.842 -3.729 -5.571 1.00 95.19 204 GLY A N 1
ATOM 1588 C CA . GLY A 1 204 ? -7.232 -5.122 -5.496 1.00 95.19 204 GLY A CA 1
ATOM 1589 C C . GLY A 1 204 ? -8.603 -5.426 -6.069 1.00 95.19 204 GLY A C 1
ATOM 1590 O O . GLY A 1 204 ? -9.234 -4.602 -6.732 1.00 95.19 204 GLY A O 1
ATOM 1591 N N . GLU A 1 205 ? -9.033 -6.654 -5.813 1.00 96.31 205 GLU A N 1
ATOM 1592 C CA . GLU A 1 205 ? -10.301 -7.218 -6.267 1.00 96.31 205 GLU A CA 1
ATOM 1593 C C . GLU A 1 205 ? -10.906 -8.032 -5.124 1.00 96.31 205 GLU A C 1
ATOM 1595 O O . GLU A 1 205 ? -10.201 -8.819 -4.482 1.00 96.31 205 GLU A O 1
ATOM 1600 N N . TYR A 1 206 ? -12.199 -7.873 -4.868 1.00 97.50 206 TYR A N 1
ATOM 1601 C CA . TYR A 1 206 ? -12.912 -8.724 -3.926 1.00 97.50 206 TYR A CA 1
ATOM 1602 C C . TYR A 1 206 ? -13.126 -10.114 -4.526 1.00 97.50 206 TYR A C 1
ATOM 1604 O O . TYR A 1 206 ? -13.789 -10.285 -5.544 1.00 97.50 206 TYR A O 1
ATOM 1612 N N . VAL A 1 207 ? -12.590 -11.139 -3.876 1.00 97.25 207 VAL A N 1
ATOM 1613 C CA . VAL A 1 207 ? -12.697 -12.537 -4.316 1.00 97.25 207 VAL A CA 1
ATOM 1614 C C . VAL A 1 207 ? -13.944 -13.200 -3.736 1.00 97.25 207 VAL A C 1
ATOM 1616 O O . VAL A 1 207 ? -14.624 -13.963 -4.426 1.00 97.25 207 VAL A O 1
ATOM 1619 N N . GLU A 1 208 ? -14.246 -12.909 -2.472 1.00 97.56 208 GLU A N 1
ATOM 1620 C CA . GLU A 1 208 ? -15.389 -13.455 -1.746 1.00 97.56 208 GLU A CA 1
ATOM 1621 C C . GLU A 1 208 ? -15.830 -12.468 -0.662 1.00 97.56 208 GLU A C 1
ATOM 1623 O O . GLU A 1 208 ? -14.998 -11.939 0.072 1.00 97.56 208 GLU A O 1
ATOM 1628 N N . LEU A 1 209 ? -17.138 -12.243 -0.545 1.00 97.25 209 LEU A N 1
ATOM 1629 C CA . LEU A 1 209 ? -17.738 -11.489 0.550 1.00 97.25 209 LEU A CA 1
ATOM 1630 C C . LEU A 1 209 ? -18.853 -12.334 1.165 1.00 97.25 209 LEU A C 1
ATOM 1632 O O . LEU A 1 209 ? -19.820 -12.685 0.489 1.00 97.25 209 LEU A O 1
ATOM 1636 N N . VAL A 1 210 ? -18.721 -12.645 2.449 1.00 97.62 210 VAL A N 1
ATOM 1637 C CA . VAL A 1 210 ? -19.775 -13.233 3.273 1.00 97.62 210 VAL A CA 1
ATOM 1638 C C . VAL A 1 210 ? -20.136 -12.191 4.318 1.00 97.62 210 VAL A C 1
ATOM 1640 O O . VAL A 1 210 ? -19.368 -11.958 5.256 1.00 97.62 210 VAL A O 1
ATOM 1643 N N . THR A 1 211 ? -21.291 -11.554 4.129 1.00 96.69 211 THR A N 1
ATOM 1644 C CA . THR A 1 211 ? -21.785 -10.461 4.972 1.00 96.69 211 THR A CA 1
ATOM 1645 C C . THR A 1 211 ? -21.617 -10.778 6.456 1.00 96.69 211 THR A C 1
ATOM 1647 O O . THR A 1 211 ? -22.024 -11.848 6.909 1.00 96.69 211 THR A O 1
ATOM 1650 N N . ASN A 1 212 ? -21.001 -9.850 7.194 1.00 96.94 212 ASN A N 1
ATOM 1651 C CA . ASN A 1 212 ? -20.777 -9.926 8.643 1.00 96.94 212 ASN A CA 1
ATOM 1652 C C . ASN A 1 212 ? -20.001 -11.174 9.100 1.00 96.94 212 ASN A C 1
ATOM 1654 O O . ASN A 1 212 ? -20.180 -11.646 10.220 1.00 96.94 212 ASN A O 1
ATOM 1658 N N . ARG A 1 213 ? -19.166 -11.757 8.235 1.00 97.38 213 ARG A N 1
ATOM 1659 C CA . ARG A 1 213 ? -18.391 -12.951 8.594 1.00 97.38 213 ARG A CA 1
ATOM 1660 C C . ARG A 1 213 ? -17.009 -12.984 7.974 1.00 97.38 213 ARG A C 1
ATOM 1662 O O . ARG A 1 213 ? -16.047 -13.279 8.678 1.00 97.38 213 ARG A O 1
ATOM 1669 N N . LYS A 1 214 ? -16.904 -12.738 6.666 1.00 97.94 214 LYS A N 1
ATOM 1670 C CA . LYS A 1 214 ? -15.661 -12.974 5.929 1.00 97.94 214 LYS A CA 1
ATOM 1671 C C . LYS A 1 214 ? -15.522 -12.078 4.705 1.00 97.94 214 LYS A C 1
ATOM 1673 O O . LYS A 1 214 ? -16.480 -11.915 3.957 1.00 97.94 214 LYS A O 1
ATOM 1678 N N . ILE A 1 215 ? -14.318 -11.571 4.459 1.00 98.38 215 ILE A N 1
ATOM 1679 C CA . ILE A 1 215 ? -13.944 -10.901 3.207 1.00 98.38 215 ILE A CA 1
ATOM 1680 C C . ILE A 1 215 ? -12.620 -11.494 2.719 1.00 98.38 215 ILE A C 1
ATOM 1682 O O . ILE A 1 215 ? -11.650 -11.530 3.466 1.00 98.38 215 ILE A O 1
ATOM 1686 N N . ILE A 1 216 ? -12.560 -11.939 1.465 1.00 98.38 216 ILE A N 1
ATOM 1687 C CA . ILE A 1 216 ? -11.322 -12.355 0.794 1.00 98.38 216 ILE A CA 1
ATOM 1688 C C . ILE A 1 216 ? -11.056 -11.398 -0.362 1.00 98.38 216 ILE A C 1
ATOM 1690 O O . ILE A 1 216 ? -11.937 -11.154 -1.186 1.00 98.38 216 ILE A O 1
ATOM 1694 N N . MET A 1 217 ? -9.832 -10.890 -0.454 1.00 97.94 217 MET A N 1
ATOM 1695 C CA . MET A 1 217 ? -9.401 -9.927 -1.462 1.00 97.94 217 MET A CA 1
ATOM 1696 C C . MET A 1 217 ? -8.081 -10.359 -2.098 1.00 97.94 217 MET A C 1
ATOM 1698 O O . MET A 1 217 ? -7.173 -10.835 -1.413 1.00 97.94 217 MET A O 1
ATOM 1702 N N . LYS A 1 218 ? -7.935 -10.120 -3.403 1.00 97.00 218 LYS A N 1
ATOM 1703 C CA . LYS A 1 218 ? -6.609 -9.935 -3.997 1.00 97.00 218 LYS A CA 1
ATOM 1704 C C . LYS A 1 218 ? -6.109 -8.565 -3.581 1.00 97.00 218 LYS A C 1
ATOM 1706 O O . LYS A 1 218 ? -6.853 -7.593 -3.664 1.00 97.00 218 LYS A O 1
ATOM 1711 N N . TRP A 1 219 ? -4.854 -8.489 -3.176 1.00 95.31 219 TRP A N 1
ATOM 1712 C CA . TRP A 1 219 ? -4.261 -7.284 -2.626 1.00 95.31 219 TRP A CA 1
ATOM 1713 C C . TRP A 1 219 ? -2.916 -7.008 -3.272 1.00 95.31 219 TRP A C 1
ATOM 1715 O O . TRP A 1 219 ? -2.046 -7.880 -3.300 1.00 95.31 219 TRP A O 1
ATOM 1725 N N . ARG A 1 220 ? -2.726 -5.786 -3.759 1.00 89.81 220 ARG A N 1
ATOM 1726 C CA . ARG A 1 220 ? -1.465 -5.337 -4.334 1.00 89.81 220 ARG A CA 1
ATOM 1727 C C . ARG A 1 220 ? -1.119 -3.950 -3.830 1.00 89.81 220 ARG A C 1
ATOM 1729 O O . ARG A 1 220 ? -1.876 -2.997 -4.032 1.00 89.81 220 ARG A O 1
ATOM 1736 N N . CYS A 1 221 ? 0.074 -3.844 -3.260 1.00 82.88 221 CYS A N 1
ATOM 1737 C CA . CYS A 1 221 ? 0.715 -2.558 -3.055 1.00 82.88 221 CYS A CA 1
ATOM 1738 C C . CYS A 1 221 ? 1.400 -2.128 -4.357 1.00 82.88 221 CYS A C 1
ATOM 1740 O O . CYS A 1 221 ? 2.017 -2.939 -5.049 1.00 82.88 221 CYS A O 1
ATOM 1742 N N . ARG A 1 222 ? 1.300 -0.847 -4.710 1.00 80.38 222 ARG A N 1
ATOM 1743 C CA . ARG A 1 222 ? 1.843 -0.289 -5.956 1.00 80.38 222 ARG A CA 1
ATOM 1744 C C . ARG A 1 222 ? 3.335 -0.585 -6.145 1.00 80.38 222 ARG A C 1
ATOM 1746 O O . ARG A 1 222 ? 3.751 -0.818 -7.277 1.00 80.38 222 ARG A O 1
ATOM 1753 N N . ASN A 1 223 ? 4.084 -0.606 -5.042 1.00 70.25 223 ASN A N 1
ATOM 1754 C CA . ASN A 1 223 ? 5.525 -0.850 -4.957 1.00 70.25 223 ASN A CA 1
ATOM 1755 C C . ASN A 1 223 ? 5.919 -2.344 -4.924 1.00 70.25 223 ASN A C 1
ATOM 1757 O O . ASN A 1 223 ? 7.079 -2.673 -4.672 1.00 70.25 223 ASN A O 1
ATOM 1761 N N . TRP A 1 224 ? 4.971 -3.264 -5.119 1.00 80.00 224 TRP A N 1
ATOM 1762 C CA . TRP A 1 224 ? 5.264 -4.687 -5.296 1.00 80.00 224 TRP A CA 1
ATOM 1763 C C . TRP A 1 224 ? 5.609 -5.002 -6.754 1.00 80.00 224 TRP A C 1
ATOM 1765 O O . TRP A 1 224 ? 5.199 -4.247 -7.647 1.00 80.00 224 TRP A O 1
ATOM 1775 N N . PRO A 1 225 ? 6.316 -6.124 -7.012 1.00 73.06 225 PRO A N 1
ATOM 1776 C CA . PRO A 1 225 ? 6.626 -6.561 -8.368 1.00 73.06 225 PRO A CA 1
ATOM 1777 C C . PRO A 1 225 ? 5.394 -6.555 -9.279 1.00 73.06 225 PRO A C 1
ATOM 1779 O O . PRO A 1 225 ? 4.259 -6.741 -8.822 1.00 73.06 225 PRO A O 1
ATOM 1782 N N . GLU A 1 226 ? 5.617 -6.303 -10.568 1.00 76.00 226 GLU A N 1
ATOM 1783 C CA . GLU A 1 226 ? 4.536 -6.260 -11.554 1.00 76.00 226 GLU A CA 1
ATOM 1784 C C . GLU A 1 226 ? 3.693 -7.537 -11.500 1.00 76.00 226 GLU A C 1
ATOM 1786 O O . GLU A 1 226 ? 4.222 -8.641 -11.369 1.00 76.00 226 GLU A O 1
ATOM 1791 N N . GLU A 1 227 ? 2.370 -7.363 -11.553 1.00 79.25 227 GLU A N 1
ATOM 1792 C CA . GLU A 1 227 ? 1.382 -8.447 -11.479 1.00 79.25 227 GLU A CA 1
ATOM 1793 C C . GLU A 1 227 ? 1.473 -9.356 -10.234 1.00 79.25 227 GLU A C 1
ATOM 1795 O O . GLU A 1 227 ? 0.837 -10.410 -10.186 1.00 79.25 227 GLU A O 1
ATOM 1800 N N . HIS A 1 228 ? 2.209 -8.959 -9.186 1.00 84.31 228 HIS A N 1
ATOM 1801 C CA . HIS A 1 228 ? 2.263 -9.706 -7.930 1.00 84.31 228 HIS A CA 1
ATOM 1802 C C . HIS A 1 228 ? 1.138 -9.288 -6.980 1.00 84.31 228 HIS A C 1
ATOM 1804 O O . HIS A 1 228 ? 1.047 -8.127 -6.572 1.00 84.31 228 HIS A O 1
ATOM 1810 N N . TYR A 1 229 ? 0.315 -10.257 -6.579 1.00 92.19 229 TYR A N 1
ATOM 1811 C CA . TYR A 1 229 ? -0.797 -10.072 -5.647 1.00 92.19 229 TYR A CA 1
ATOM 1812 C C . TYR A 1 229 ? -0.653 -11.008 -4.448 1.00 92.19 229 TYR A C 1
ATOM 1814 O O . TYR A 1 229 ? -0.306 -12.181 -4.587 1.00 92.19 229 TYR A O 1
ATOM 1822 N N . ALA A 1 230 ? -0.996 -10.497 -3.271 1.00 94.56 230 ALA A N 1
ATOM 1823 C CA . ALA A 1 230 ? -1.273 -11.300 -2.094 1.00 94.56 230 ALA A CA 1
ATOM 1824 C C . ALA A 1 230 ? -2.769 -11.619 -2.030 1.00 94.56 230 ALA A C 1
ATOM 1826 O O . ALA A 1 230 ? -3.604 -10.946 -2.634 1.00 94.56 230 ALA A O 1
ATOM 1827 N N . THR A 1 231 ? -3.112 -12.648 -1.270 1.00 96.88 231 THR A N 1
ATOM 1828 C CA . THR A 1 231 ? -4.481 -12.893 -0.819 1.00 96.88 231 THR A CA 1
ATOM 1829 C C . THR A 1 231 ? -4.598 -12.384 0.604 1.00 96.88 231 THR A C 1
ATOM 1831 O O . THR A 1 231 ? -3.820 -12.807 1.456 1.00 96.88 231 THR A O 1
ATOM 1834 N N . VAL A 1 232 ? -5.544 -11.485 0.844 1.00 97.81 232 VAL A N 1
ATOM 1835 C CA . VAL A 1 232 ? -5.905 -10.987 2.171 1.00 97.81 232 VAL A CA 1
ATOM 1836 C C . VAL A 1 232 ? -7.261 -11.563 2.539 1.00 97.81 232 VAL A C 1
ATOM 1838 O O . VAL A 1 232 ? -8.226 -11.399 1.798 1.00 97.81 232 VAL A O 1
ATOM 1841 N N . GLU A 1 233 ? -7.334 -12.228 3.679 1.00 98.25 233 GLU A N 1
ATOM 1842 C CA . GLU A 1 233 ? -8.551 -12.786 4.245 1.00 98.25 233 GLU A CA 1
ATOM 1843 C C . GLU A 1 233 ? -8.827 -12.117 5.594 1.00 98.25 233 GLU A C 1
ATOM 1845 O O . GLU A 1 233 ? -7.992 -12.136 6.491 1.00 98.25 233 GLU A O 1
ATOM 1850 N N . LEU A 1 234 ? -10.001 -11.503 5.711 1.00 98.31 234 LEU A N 1
ATOM 1851 C CA . LEU A 1 234 ? -10.526 -10.904 6.929 1.00 98.31 234 LEU A CA 1
ATOM 1852 C C . LEU A 1 234 ? -11.644 -11.794 7.460 1.00 98.31 234 LEU A C 1
ATOM 1854 O O . LEU A 1 234 ? -12.641 -12.005 6.767 1.00 98.31 234 LEU A O 1
ATOM 1858 N N . ASN A 1 235 ? -11.500 -12.284 8.685 1.00 98.38 235 ASN A N 1
ATOM 1859 C CA . ASN A 1 235 ? -12.545 -13.000 9.405 1.00 98.38 235 ASN A CA 1
ATOM 1860 C C . ASN A 1 235 ? -13.029 -12.138 10.574 1.00 98.38 235 ASN A C 1
ATOM 1862 O O . ASN A 1 235 ? -12.230 -11.655 11.375 1.00 98.38 235 ASN A O 1
ATOM 1866 N N . PHE A 1 236 ? -14.343 -11.949 10.657 1.00 98.44 236 PHE A N 1
ATOM 1867 C CA . PHE A 1 236 ? -14.989 -11.136 11.681 1.00 98.44 236 PHE A CA 1
ATOM 1868 C C . PHE A 1 236 ? -15.623 -12.072 12.706 1.00 98.44 236 PHE A C 1
ATOM 1870 O O . PHE A 1 236 ? -16.604 -12.760 12.411 1.00 98.44 236 PHE A O 1
ATOM 1877 N N . VAL A 1 237 ? -15.037 -12.136 13.897 1.00 97.88 237 VAL A N 1
ATOM 1878 C CA . VAL A 1 237 ? -15.426 -13.074 14.949 1.00 97.88 237 VAL A CA 1
ATOM 1879 C C . VAL A 1 237 ? -16.132 -12.303 16.069 1.00 97.88 237 VAL A C 1
ATOM 1881 O O . VAL A 1 237 ? -15.518 -11.433 16.692 1.00 97.88 237 VAL A O 1
ATOM 1884 N N . PRO A 1 238 ? -17.417 -12.591 16.349 1.00 96.81 238 PRO A N 1
ATOM 1885 C CA . PRO A 1 238 ? -18.121 -11.971 17.465 1.00 96.81 238 PRO A CA 1
ATOM 1886 C C . PRO A 1 238 ? -17.444 -12.299 18.803 1.00 96.81 238 PRO A C 1
ATOM 1888 O O . PRO A 1 238 ? -17.206 -13.469 19.109 1.00 96.81 238 PRO A O 1
ATOM 1891 N N . ALA A 1 239 ? -17.200 -11.278 19.624 1.00 94.88 239 ALA A N 1
ATOM 1892 C CA . ALA A 1 239 ? -16.714 -11.399 20.995 1.00 94.88 239 ALA A CA 1
ATOM 1893 C C . ALA A 1 239 ? -17.672 -10.664 21.963 1.00 94.88 239 ALA A C 1
ATOM 1895 O O . ALA A 1 239 ? -18.491 -9.850 21.528 1.00 94.88 239 ALA A O 1
ATOM 1896 N N . PRO A 1 240 ? -17.648 -10.937 23.281 1.00 92.56 240 PRO A N 1
ATOM 1897 C CA . PRO A 1 240 ? -18.534 -10.260 24.231 1.00 92.56 240 PRO A CA 1
ATOM 1898 C C . PRO A 1 240 ? -18.346 -8.731 24.228 1.00 92.56 240 PRO A C 1
ATOM 1900 O O . PRO A 1 240 ? -17.368 -8.221 24.763 1.00 92.56 240 PRO A O 1
ATOM 1903 N N . GLY A 1 241 ? -19.291 -8.001 23.625 1.00 90.00 241 GLY A N 1
ATOM 1904 C CA . GLY A 1 241 ? -19.257 -6.535 23.510 1.00 90.00 241 GLY A CA 1
ATOM 1905 C C . GLY A 1 241 ? -18.251 -5.978 22.493 1.00 90.00 241 GLY A C 1
ATOM 1906 O O . GLY A 1 241 ? -18.111 -4.764 22.396 1.00 90.00 241 GLY A O 1
ATOM 1907 N N . GLN A 1 242 ? -17.563 -6.840 21.744 1.00 96.00 242 GLN A N 1
ATOM 1908 C CA . GLN A 1 242 ? -16.488 -6.474 20.822 1.00 96.00 242 GLN A CA 1
ATOM 1909 C C . GLN A 1 242 ? -16.552 -7.334 19.554 1.00 96.00 242 GLN A C 1
ATOM 1911 O O . GLN A 1 242 ? -17.259 -8.341 19.485 1.00 96.00 242 GLN A O 1
ATOM 1916 N N . THR A 1 243 ? -15.753 -6.977 18.557 1.00 97.44 243 THR A N 1
ATOM 1917 C CA . THR A 1 243 ? -15.493 -7.819 17.390 1.00 97.44 243 THR A CA 1
ATOM 1918 C C . THR A 1 243 ? -13.999 -8.065 17.273 1.00 97.44 243 THR A C 1
ATOM 1920 O O . THR A 1 243 ? -13.208 -7.122 17.269 1.00 97.44 243 THR A O 1
ATOM 1923 N N . GLU A 1 244 ? -13.609 -9.330 17.162 1.00 98.19 244 GLU A N 1
ATOM 1924 C CA . GLU A 1 244 ? -12.244 -9.714 16.827 1.00 98.19 244 GLU A CA 1
ATOM 1925 C C . GLU A 1 244 ? -12.104 -9.797 15.304 1.00 98.19 244 GLU A C 1
ATOM 1927 O O . GLU A 1 244 ? -12.812 -10.555 14.638 1.00 98.19 244 GLU A O 1
ATOM 1932 N N . LEU A 1 245 ? -11.189 -9.007 14.747 1.00 98.25 245 LEU A N 1
ATOM 1933 C CA . LEU A 1 245 ? -10.808 -9.075 13.344 1.00 98.25 245 LEU A CA 1
ATOM 1934 C C . LEU A 1 245 ? -9.538 -9.907 13.214 1.00 98.25 245 LEU A C 1
ATOM 1936 O O . LEU A 1 245 ? -8.483 -9.525 13.724 1.00 98.25 245 LEU A O 1
ATOM 1940 N N . GLN A 1 246 ? -9.634 -11.021 12.500 1.00 98.12 246 GLN A N 1
ATOM 1941 C CA . GLN A 1 246 ? -8.495 -11.859 12.145 1.00 98.12 246 GLN A CA 1
ATOM 1942 C C . GLN A 1 246 ? -8.115 -11.584 10.690 1.00 98.12 246 GLN A C 1
ATOM 1944 O O . GLN A 1 246 ? -8.948 -11.694 9.791 1.00 98.12 246 GLN A O 1
ATOM 1949 N N . LEU A 1 247 ? -6.860 -11.211 10.470 1.00 97.94 247 LEU A N 1
ATOM 1950 C CA . LEU A 1 247 ? -6.258 -10.942 9.173 1.00 97.94 247 LEU A CA 1
ATOM 1951 C C . LEU A 1 247 ? -5.275 -12.062 8.832 1.00 97.94 247 LEU A C 1
ATOM 1953 O O . LEU A 1 247 ? -4.241 -12.203 9.48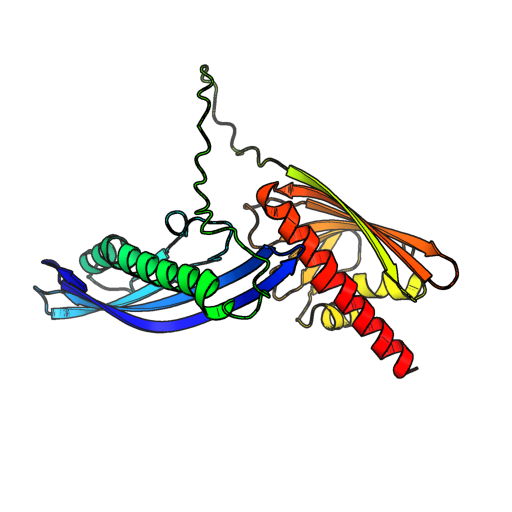6 1.00 97.94 247 LEU A O 1
ATOM 1957 N N . ASP A 1 248 ? -5.547 -12.773 7.744 1.00 97.25 248 ASP A N 1
ATOM 1958 C CA . ASP A 1 248 ? -4.668 -13.769 7.145 1.00 97.25 248 ASP A CA 1
ATOM 1959 C C . ASP A 1 248 ? -4.197 -13.298 5.766 1.00 97.25 248 ASP A C 1
ATOM 1961 O O . ASP A 1 248 ? -4.970 -13.207 4.813 1.00 97.25 248 ASP A O 1
ATOM 1965 N N . CYS A 1 249 ? -2.901 -13.033 5.630 1.00 95.06 249 CYS A N 1
ATOM 1966 C CA . CYS A 1 249 ? -2.284 -12.657 4.362 1.00 95.06 249 CYS A CA 1
ATOM 1967 C C . CYS A 1 249 ? -1.441 -13.813 3.824 1.00 95.06 249 CYS A C 1
ATOM 1969 O O . CYS A 1 249 ? -0.614 -14.369 4.543 1.00 95.06 249 CYS A O 1
ATOM 1971 N N . LYS A 1 250 ? -1.576 -14.139 2.538 1.00 94.12 250 LYS A N 1
ATOM 1972 C CA . LYS A 1 250 ? -0.752 -15.137 1.837 1.00 94.12 250 LYS A CA 1
ATOM 1973 C C . LYS A 1 250 ? -0.147 -14.531 0.583 1.00 94.12 250 LYS A C 1
ATOM 1975 O O . LYS A 1 250 ? -0.821 -13.796 -0.129 1.00 94.12 250 LYS A O 1
ATOM 1980 N N . GLY A 1 251 ? 1.102 -14.874 0.283 1.00 90.62 251 GLY A N 1
ATOM 1981 C CA . GLY A 1 251 ? 1.770 -14.378 -0.921 1.00 90.62 251 GLY A CA 1
ATOM 1982 C C . GLY A 1 251 ? 2.423 -13.007 -0.739 1.00 90.62 251 GLY A C 1
ATOM 1983 O O . GLY A 1 251 ? 2.754 -12.365 -1.727 1.00 90.62 251 GLY A O 1
ATOM 1984 N N . VAL A 1 252 ? 2.628 -12.540 0.496 1.00 87.88 252 VAL A N 1
ATOM 1985 C CA . VAL A 1 252 ? 3.347 -11.280 0.745 1.00 87.88 252 VAL A CA 1
ATOM 1986 C C . VAL A 1 252 ? 4.827 -11.505 0.421 1.00 87.88 252 VAL A C 1
ATOM 1988 O O . VAL A 1 252 ? 5.388 -12.470 0.939 1.00 87.88 252 VAL A O 1
ATOM 1991 N N . PRO A 1 253 ? 5.486 -10.688 -0.420 1.00 80.75 253 PRO A N 1
ATOM 1992 C CA . PRO A 1 253 ? 6.920 -10.836 -0.664 1.00 80.75 253 PRO A CA 1
ATOM 1993 C C . P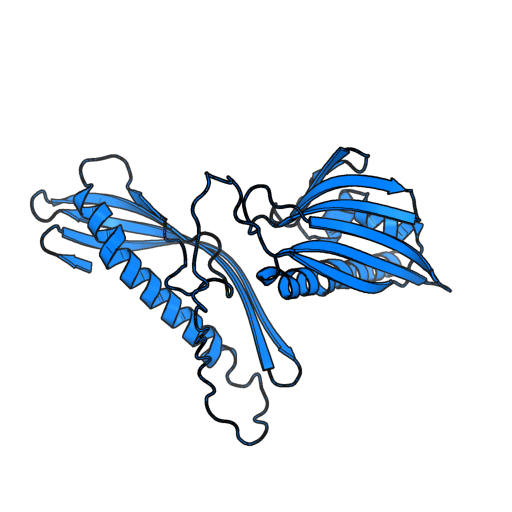RO A 1 253 ? 7.715 -10.798 0.650 1.00 80.75 253 PRO A C 1
ATOM 1995 O O . PRO A 1 253 ? 7.424 -9.969 1.507 1.00 80.75 253 PRO A O 1
ATOM 1998 N N . VAL A 1 254 ? 8.721 -11.665 0.821 1.00 77.75 254 VAL A N 1
ATOM 1999 C CA . VAL A 1 254 ? 9.485 -11.781 2.090 1.00 77.75 254 VAL A CA 1
ATOM 2000 C C . VAL A 1 254 ? 10.045 -10.429 2.554 1.00 77.75 254 VAL A C 1
ATOM 2002 O O . VAL A 1 254 ? 9.965 -10.099 3.731 1.00 77.75 254 VAL A O 1
ATOM 2005 N N . CYS A 1 255 ? 10.570 -9.614 1.636 1.00 70.88 255 CYS A N 1
ATOM 2006 C CA . CYS A 1 255 ? 11.099 -8.283 1.959 1.00 70.88 255 CYS A CA 1
ATOM 2007 C C . CYS A 1 255 ? 10.027 -7.266 2.393 1.00 70.88 255 CYS A C 1
ATOM 2009 O O . CYS A 1 255 ? 10.374 -6.219 2.925 1.00 70.88 255 CYS A O 1
ATOM 2011 N N . LYS A 1 256 ? 8.739 -7.570 2.195 1.00 75.00 256 LYS A N 1
ATOM 2012 C CA . LYS A 1 256 ? 7.593 -6.692 2.473 1.00 75.00 256 LYS A CA 1
ATOM 2013 C C . LYS A 1 256 ? 6.802 -7.101 3.719 1.00 75.00 256 LYS A C 1
ATOM 2015 O O . LYS A 1 256 ? 5.821 -6.440 4.044 1.00 75.00 256 LYS A O 1
ATOM 2020 N N . GLU A 1 257 ? 7.193 -8.173 4.409 1.00 79.75 257 GLU A N 1
ATOM 2021 C CA . GLU A 1 257 ? 6.487 -8.707 5.585 1.00 79.75 257 GLU A CA 1
ATOM 2022 C C . GLU A 1 257 ? 6.274 -7.653 6.678 1.00 79.75 257 GLU A C 1
ATOM 2024 O O . GLU A 1 257 ? 5.143 -7.417 7.110 1.00 79.75 257 GLU A O 1
ATOM 2029 N N . GLU A 1 258 ? 7.354 -6.997 7.108 1.00 77.62 258 GLU A N 1
ATOM 2030 C CA . GLU A 1 258 ? 7.290 -6.019 8.196 1.00 77.62 258 GLU A CA 1
ATOM 2031 C C . GLU A 1 258 ? 6.489 -4.775 7.795 1.00 77.62 258 GLU A C 1
ATOM 2033 O O . GLU A 1 258 ? 5.709 -4.268 8.601 1.00 77.62 258 GLU A O 1
ATOM 2038 N N . ASN A 1 259 ? 6.607 -4.345 6.534 1.00 74.94 259 ASN A N 1
ATOM 2039 C CA . ASN A 1 259 ? 5.851 -3.226 5.971 1.00 74.94 259 ASN A CA 1
ATOM 2040 C C . ASN A 1 259 ? 4.346 -3.537 5.935 1.00 74.94 259 ASN A C 1
ATOM 2042 O O . ASN A 1 259 ? 3.541 -2.782 6.474 1.00 74.94 259 ASN A O 1
ATOM 2046 N N . MET A 1 260 ? 3.965 -4.702 5.403 1.00 83.50 260 MET A N 1
ATOM 2047 C CA . MET A 1 260 ? 2.570 -5.148 5.386 1.00 83.50 260 MET A CA 1
ATOM 2048 C C . MET A 1 260 ? 2.002 -5.203 6.810 1.00 83.50 260 MET A C 1
ATOM 2050 O O . MET A 1 260 ? 0.908 -4.702 7.062 1.00 83.50 260 MET A O 1
ATOM 2054 N N . LYS A 1 261 ? 2.763 -5.741 7.770 1.00 84.38 261 LYS A N 1
ATOM 2055 C CA . LYS A 1 261 ? 2.348 -5.782 9.176 1.00 84.38 261 LYS A CA 1
ATOM 2056 C C . LYS A 1 261 ? 2.149 -4.386 9.766 1.00 84.38 261 LYS A C 1
ATOM 2058 O O . LYS A 1 261 ? 1.134 -4.143 10.415 1.00 84.38 261 LYS A O 1
ATOM 2063 N N . PHE A 1 262 ? 3.086 -3.474 9.526 1.00 82.81 262 PHE A N 1
ATOM 2064 C CA . PHE A 1 262 ? 2.993 -2.093 9.985 1.00 82.81 262 PHE A CA 1
ATOM 2065 C C . PHE A 1 262 ? 1.789 -1.365 9.371 1.00 82.81 262 PHE A C 1
ATOM 2067 O O . PHE A 1 262 ? 1.010 -0.768 10.109 1.00 82.81 262 PHE A O 1
ATOM 2074 N N . CYS A 1 263 ? 1.591 -1.468 8.055 1.00 84.25 263 CYS A N 1
ATOM 2075 C CA . CYS A 1 263 ? 0.475 -0.860 7.328 1.00 84.25 263 CYS A CA 1
ATOM 2076 C C . CYS A 1 263 ? -0.885 -1.311 7.887 1.00 84.25 263 CYS A C 1
ATOM 2078 O O . CYS A 1 263 ? -1.753 -0.484 8.168 1.00 84.25 263 CYS A O 1
ATOM 2080 N N . TRP A 1 264 ? -1.066 -2.609 8.137 1.00 91.81 264 TRP A N 1
ATOM 2081 C CA . TRP A 1 264 ? -2.308 -3.106 8.733 1.00 91.81 264 TRP A CA 1
ATOM 2082 C C . TRP A 1 264 ? -2.501 -2.637 10.174 1.00 91.81 264 TRP A C 1
ATOM 2084 O O . TRP A 1 264 ? -3.574 -2.151 10.516 1.00 91.81 264 TRP A O 1
ATOM 2094 N N . GLN A 1 265 ? -1.473 -2.710 11.020 1.00 89.44 265 GLN A N 1
ATOM 2095 C CA . GLN A 1 265 ? -1.610 -2.297 12.420 1.00 89.44 265 GLN A CA 1
ATOM 2096 C C . GLN A 1 265 ? -1.830 -0.785 12.566 1.00 89.44 265 GLN A C 1
ATOM 2098 O O . GLN A 1 265 ? -2.694 -0.357 13.325 1.00 89.44 265 GLN A O 1
ATOM 2103 N N . LYS A 1 266 ? -1.067 0.034 11.836 1.00 84.19 266 LYS A N 1
ATOM 2104 C CA . LYS A 1 266 ? -1.086 1.494 11.977 1.00 84.19 266 LYS A CA 1
ATOM 2105 C C . LYS A 1 266 ? -2.114 2.181 11.091 1.00 84.19 266 LYS A C 1
ATOM 2107 O O . LYS A 1 266 ? -2.883 2.991 11.584 1.00 84.19 266 LYS A O 1
ATOM 2112 N N . GLN A 1 267 ? -2.134 1.876 9.798 1.00 84.00 267 GLN A N 1
ATOM 2113 C CA . GLN A 1 267 ? -2.969 2.616 8.844 1.00 84.00 267 GLN A CA 1
ATOM 2114 C C . GLN A 1 267 ? -4.382 2.041 8.721 1.00 84.00 267 GLN A C 1
ATOM 2116 O O . GLN A 1 267 ? -5.285 2.752 8.295 1.00 84.00 267 GLN A O 1
ATOM 2121 N N . HIS A 1 268 ? -4.588 0.773 9.089 1.00 89.94 268 HIS A N 1
ATOM 2122 C CA . HIS A 1 268 ? -5.923 0.177 9.118 1.00 89.94 268 HIS A CA 1
ATOM 2123 C C . HIS A 1 268 ? -6.441 0.121 10.551 1.00 89.94 268 HIS A C 1
ATOM 2125 O O . HIS A 1 268 ? -7.358 0.853 10.889 1.00 89.94 268 HIS A O 1
ATOM 2131 N N . PHE A 1 269 ? -5.859 -0.703 11.423 1.00 94.44 269 PHE A N 1
ATOM 2132 C CA . PHE A 1 269 ? -6.459 -0.974 12.730 1.00 94.44 269 PHE A CA 1
ATOM 2133 C C . PHE A 1 269 ? -6.546 0.265 13.628 1.00 94.44 269 PHE A C 1
ATOM 2135 O O . PHE A 1 269 ? -7.617 0.538 14.164 1.00 94.44 269 PHE A O 1
ATOM 2142 N N . GLU A 1 270 ? -5.469 1.040 13.778 1.00 91.75 270 GLU A N 1
ATOM 2143 C CA . GLU A 1 270 ? -5.506 2.258 14.604 1.00 91.75 270 GLU A CA 1
ATOM 2144 C C . GLU A 1 270 ? -6.430 3.341 14.027 1.00 91.75 270 GLU A C 1
ATOM 2146 O O . GLU A 1 270 ? -7.202 3.938 14.776 1.00 91.75 270 GLU A O 1
ATOM 2151 N N . GLU A 1 271 ? -6.438 3.549 12.709 1.00 91.12 271 GLU A N 1
ATOM 2152 C CA . GLU A 1 271 ? -7.342 4.518 12.067 1.00 91.12 271 GLU A CA 1
ATOM 2153 C C . GLU A 1 271 ? -8.814 4.094 12.155 1.00 91.12 271 GLU A C 1
ATOM 2155 O O . GLU A 1 271 ? -9.697 4.924 12.374 1.00 91.12 271 GLU A O 1
ATOM 2160 N N . ILE A 1 272 ? -9.093 2.793 12.051 1.00 95.06 272 ILE A N 1
ATOM 2161 C CA . ILE A 1 272 ? -10.434 2.233 12.240 1.00 95.06 272 ILE A CA 1
ATOM 2162 C C . ILE A 1 272 ? -10.888 2.404 13.693 1.00 95.06 272 ILE A C 1
ATOM 2164 O O . ILE A 1 272 ? -12.035 2.787 13.919 1.00 95.06 272 ILE A O 1
ATOM 2168 N N . LYS A 1 273 ? -10.008 2.185 14.680 1.00 94.44 273 LYS A N 1
ATOM 2169 C CA . LYS A 1 273 ? -10.320 2.466 16.092 1.00 94.44 273 LYS A CA 1
ATOM 2170 C C . LYS A 1 273 ? -10.663 3.941 16.296 1.00 94.44 273 LYS A C 1
ATOM 2172 O O . LYS A 1 273 ? -11.725 4.237 16.836 1.00 94.44 273 LYS A O 1
ATOM 2177 N N . GLY A 1 274 ? -9.847 4.852 15.765 1.00 91.75 274 GLY A N 1
ATOM 2178 C CA . GLY A 1 274 ? -10.128 6.289 15.823 1.00 91.75 274 GLY A CA 1
ATOM 2179 C C . GLY A 1 274 ? -11.460 6.669 15.160 1.00 91.75 274 GLY A C 1
ATOM 2180 O O . GLY A 1 274 ? -12.226 7.466 15.701 1.00 91.75 274 GLY A O 1
ATOM 2181 N N . LEU A 1 275 ? -11.792 6.061 14.016 1.00 91.50 275 LEU A N 1
ATOM 2182 C CA . LEU A 1 275 ? -13.076 6.266 13.336 1.00 91.50 275 LEU A CA 1
ATOM 2183 C C . LEU A 1 275 ? -14.273 5.781 14.175 1.00 91.50 275 LEU A C 1
ATOM 2185 O O . LEU A 1 275 ? -15.309 6.453 14.223 1.00 91.50 275 LEU A O 1
ATOM 2189 N N . LEU A 1 276 ? -14.146 4.625 14.828 1.00 92.44 276 LEU A N 1
ATOM 2190 C CA . LEU A 1 276 ? -15.188 4.058 15.686 1.00 92.44 276 LEU A CA 1
ATOM 2191 C C . LEU A 1 276 ? -15.410 4.906 16.943 1.00 92.44 276 LEU A C 1
ATOM 2193 O O . LEU A 1 276 ? -16.558 5.201 17.274 1.00 92.44 276 LEU A O 1
ATOM 2197 N N . GLU A 1 277 ? -14.337 5.374 17.583 1.00 89.75 277 GLU A N 1
ATOM 2198 C CA . GLU A 1 277 ? -14.404 6.275 18.742 1.00 89.75 277 GLU A CA 1
ATOM 2199 C C . GLU A 1 277 ? -15.133 7.585 18.404 1.00 89.75 277 GLU A C 1
ATOM 2201 O O . GLU A 1 277 ? -16.034 8.007 19.130 1.00 89.75 277 GLU A O 1
ATOM 2206 N N . LEU A 1 278 ? -14.813 8.197 17.257 1.00 86.88 278 LEU A N 1
ATOM 2207 C CA . LEU A 1 278 ? -15.494 9.405 16.778 1.00 86.88 278 LEU A CA 1
ATOM 2208 C C . LEU A 1 278 ? -16.973 9.159 16.459 1.00 86.88 278 LEU A C 1
ATOM 2210 O O . LEU A 1 278 ? -17.804 10.049 16.630 1.00 86.88 278 LEU A O 1
ATOM 2214 N N . THR A 1 279 ? -17.318 7.968 15.974 1.00 82.81 279 THR A N 1
ATOM 2215 C CA . THR A 1 279 ? -18.711 7.620 15.666 1.00 82.81 279 THR A CA 1
ATOM 2216 C C . THR A 1 279 ? -19.516 7.416 16.949 1.00 82.81 279 THR A C 1
ATOM 2218 O O . THR A 1 279 ? -20.643 7.894 17.031 1.00 82.81 279 THR A O 1
ATOM 2221 N N . ALA A 1 280 ? -18.926 6.790 17.971 1.00 80.31 280 ALA A N 1
ATOM 2222 C CA . ALA A 1 280 ? -19.554 6.594 19.276 1.00 80.31 280 ALA A CA 1
ATOM 2223 C C . ALA A 1 280 ? -19.783 7.910 20.043 1.00 80.31 280 ALA A C 1
ATOM 2225 O O . ALA A 1 280 ? -20.746 8.013 20.791 1.00 80.31 280 ALA A O 1
ATOM 2226 N N . GLN A 1 281 ? -18.931 8.923 19.851 1.00 72.31 281 GLN A N 1
ATOM 2227 C CA . GLN A 1 281 ? -19.095 10.246 20.475 1.00 72.31 281 GLN A CA 1
ATOM 2228 C C . GLN A 1 281 ? -20.184 11.114 19.824 1.00 72.31 281 GLN A C 1
ATOM 2230 O O . GLN A 1 281 ? -20.669 12.052 20.453 1.00 72.31 281 GLN A O 1
ATOM 2235 N N . ASN A 1 282 ? -20.535 10.833 18.567 1.00 67.88 282 ASN A N 1
ATOM 2236 C CA . ASN A 1 282 ? -21.525 11.597 17.801 1.00 67.88 282 ASN A CA 1
ATOM 2237 C C . ASN A 1 282 ? -22.920 10.944 17.774 1.00 67.88 282 ASN A C 1
ATOM 2239 O O . ASN A 1 282 ? -23.832 11.518 17.174 1.00 67.88 282 ASN A O 1
ATOM 2243 N N . ALA A 1 283 ? -23.066 9.750 18.356 1.00 59.25 283 ALA A N 1
ATOM 2244 C CA . ALA A 1 283 ? -24.325 9.013 18.474 1.00 59.25 283 ALA A CA 1
ATOM 2245 C C . ALA A 1 283 ? -25.032 9.340 19.796 1.00 59.25 283 ALA A C 1
ATOM 2247 O O . ALA A 1 283 ? -26.277 9.467 19.765 1.00 59.25 283 ALA A O 1
#